Protein AF-A0A918PA83-F1 (afdb_monomer_lite)

pLDDT: mean 73.0, std 21.67, range [33.09, 96.75]

Organism: NCBI:txid68255

Foldseek 3Di:
DVVVVVVVVVVVVVVVVVVVVVVVVVVVVVPPDDCDPVNLLVLLLVLLLLLLLLLLLLVQLLVLLVVLLVCVVVVVLPDNDALVRSLVLSCVRNDDDPSCVVLCVLCVQLVVLSVVLSVLSSVLRVLSVCLSPDDDDPPVVNVVSSVVSVVSSVVSVVSSVSSVVSSVRSSVVSVVVPDDDDPVVVVVSVVSSNVSSNVSSVVNNDPRRPDPPPPPDDDDDPDDDDDDDDDDPPDDDPPPPPPDDDPPPVPDDDDPDPPVVVVVPPD

Radius of gyration: 28.84 Å; chains: 1; bounding box: 84×68×64 Å

Sequence (267 aa):
MQSEAVLTLLTALITAVIGAVGLVRAARVTGGGEASQDDWADLLLSLSSYCGGVRGVAEAAVKDCEQALLSLREGAGGGVRTAEGRQKLFADHTQRDDELAQLSTELRQHGYALDHFQRVLGRTGRKIDDFVQSPPEDEKARDRDLASLETSVRALADPLNSLDGSFTYGRDIYLERHAPMSARVRRRLLTRSREYYEAAARNAAPNVFEPPQNESAESSAEAEPAGSRRPAAGEAPPCGYCIWRCPHAPGGLGTAGEREAAEAASG

Structure (mmCIF, N/CA/C/O backbone):
data_AF-A0A918PA83-F1
#
_entry.id   AF-A0A918PA83-F1
#
loop_
_atom_site.group_PDB
_atom_site.id
_atom_site.type_symbol
_atom_site.label_atom_id
_atom_site.label_alt_id
_atom_site.label_comp_id
_atom_site.label_asym_id
_atom_site.label_entity_id
_atom_site.label_seq_id
_atom_site.pdbx_PDB_ins_code
_atom_site.Cartn_x
_atom_site.Cartn_y
_atom_site.Cartn_z
_atom_site.occupancy
_atom_site.B_iso_or_equiv
_atom_site.auth_seq_id
_atom_site.auth_comp_id
_atom_site.auth_asym_id
_atom_site.auth_atom_id
_atom_site.pdbx_PDB_model_num
ATOM 1 N N . MET A 1 1 ? -32.110 -5.506 -11.661 1.00 47.03 1 MET A N 1
ATOM 2 C CA . MET A 1 1 ? -31.609 -6.685 -12.414 1.00 47.03 1 MET A CA 1
ATOM 3 C C . MET A 1 1 ? -30.896 -6.354 -13.731 1.00 47.03 1 MET A C 1
ATOM 5 O O . MET A 1 1 ? -30.040 -7.134 -14.115 1.00 47.03 1 MET A O 1
ATOM 9 N N . GLN A 1 2 ? -31.189 -5.249 -14.438 1.00 44.28 2 GLN A N 1
ATOM 10 C CA . GLN A 1 2 ? -30.439 -4.900 -15.664 1.00 44.28 2 GLN A CA 1
ATOM 11 C C . GLN A 1 2 ? -29.107 -4.155 -15.410 1.00 44.28 2 GLN A C 1
ATOM 13 O O . GLN A 1 2 ? -28.244 -4.181 -16.278 1.00 44.28 2 GLN A O 1
ATOM 18 N N . SER A 1 3 ? -28.900 -3.540 -14.237 1.00 48.69 3 SER A N 1
ATOM 19 C CA . SER A 1 3 ? -27.685 -2.771 -13.903 1.00 48.69 3 SER A CA 1
ATOM 20 C C . SER A 1 3 ? -26.462 -3.645 -13.589 1.00 48.69 3 SER A C 1
ATOM 22 O O . SER A 1 3 ? -25.377 -3.387 -14.105 1.00 48.69 3 SER A O 1
ATOM 24 N N . GLU A 1 4 ? -26.630 -4.723 -12.819 1.00 48.66 4 GLU A N 1
ATOM 25 C CA . GLU A 1 4 ? -25.525 -5.622 -12.439 1.00 48.66 4 GLU A CA 1
ATOM 26 C C . GLU A 1 4 ? -24.927 -6.364 -13.637 1.00 48.66 4 GLU A C 1
ATOM 28 O O . GLU A 1 4 ? -23.707 -6.504 -13.733 1.00 48.66 4 GLU A O 1
ATOM 33 N N . ALA A 1 5 ? -25.776 -6.776 -14.585 1.00 56.47 5 ALA A N 1
ATOM 34 C CA . ALA A 1 5 ? -25.351 -7.442 -15.813 1.00 56.47 5 ALA A CA 1
ATOM 35 C C . ALA A 1 5 ? -24.515 -6.518 -16.712 1.00 56.47 5 ALA A C 1
ATOM 37 O O . ALA A 1 5 ? -23.597 -6.978 -17.384 1.00 56.47 5 ALA A O 1
ATOM 38 N N . VAL A 1 6 ? -24.800 -5.210 -16.706 1.00 57.47 6 VAL A N 1
ATOM 39 C CA . VAL A 1 6 ? -24.051 -4.212 -17.484 1.00 57.47 6 VAL A CA 1
ATOM 40 C C . VAL A 1 6 ? -22.704 -3.912 -16.830 1.00 57.47 6 VAL A C 1
ATOM 42 O O . VAL A 1 6 ? -21.702 -3.804 -17.537 1.00 57.47 6 VAL A O 1
ATOM 45 N N . LEU A 1 7 ? -22.648 -3.845 -15.495 1.00 53.78 7 LEU A N 1
ATOM 46 C CA . LEU A 1 7 ? -21.402 -3.607 -14.768 1.00 53.78 7 LEU A CA 1
ATOM 47 C C . LEU A 1 7 ? -20.427 -4.783 -14.917 1.00 53.78 7 LEU A C 1
ATOM 49 O O . LEU A 1 7 ? -19.254 -4.550 -15.202 1.00 53.78 7 LEU A O 1
ATOM 53 N N . THR A 1 8 ? -20.916 -6.028 -14.818 1.00 62.47 8 THR A N 1
ATOM 54 C CA . THR A 1 8 ? -20.102 -7.237 -15.060 1.00 62.47 8 THR A CA 1
ATOM 55 C C . THR A 1 8 ? -19.657 -7.351 -16.513 1.00 62.47 8 THR A C 1
ATOM 57 O O . THR A 1 8 ? -18.513 -7.727 -16.760 1.00 62.47 8 THR A O 1
ATOM 60 N N . LEU A 1 9 ? -20.504 -6.978 -17.483 1.00 53.47 9 LEU A N 1
ATOM 61 C CA . LEU A 1 9 ? -20.088 -6.938 -18.888 1.00 53.47 9 LEU A CA 1
ATOM 62 C C . LEU A 1 9 ? -18.995 -5.894 -19.127 1.00 53.47 9 LEU A C 1
ATOM 64 O O . LEU A 1 9 ? -18.068 -6.168 -19.881 1.00 53.47 9 LEU A O 1
ATOM 68 N N . LEU A 1 10 ? -19.082 -4.724 -18.487 1.00 50.50 10 LEU A N 1
ATOM 69 C CA . LEU A 1 10 ? -18.079 -3.661 -18.589 1.00 50.50 10 LEU A CA 1
ATOM 70 C C . LEU A 1 10 ? -16.756 -4.048 -17.926 1.00 50.50 10 LEU A C 1
ATOM 72 O O . LEU A 1 10 ? -15.708 -3.821 -18.524 1.00 50.50 10 LEU A O 1
ATOM 76 N N . THR A 1 11 ? -16.785 -4.676 -16.744 1.00 52.66 11 THR A N 1
ATOM 77 C CA . THR A 1 11 ? -15.554 -5.188 -16.113 1.00 52.66 11 THR A CA 1
ATOM 78 C C . THR A 1 11 ? -14.937 -6.281 -16.974 1.00 52.66 11 THR A C 1
ATOM 80 O O . THR A 1 11 ? -13.758 -6.194 -17.293 1.00 52.66 11 THR A O 1
ATOM 83 N N . ALA A 1 12 ? -15.736 -7.239 -17.456 1.00 52.91 12 ALA A N 1
ATOM 84 C CA . ALA A 1 12 ? -15.258 -8.299 -18.339 1.00 52.91 12 ALA A CA 1
ATOM 85 C C . ALA A 1 12 ? -14.706 -7.760 -19.671 1.00 52.91 12 ALA A C 1
ATOM 87 O O . ALA A 1 12 ? -13.700 -8.270 -20.157 1.00 52.91 12 ALA A O 1
ATOM 88 N N . LEU A 1 13 ? -15.306 -6.711 -20.247 1.00 44.03 13 LEU A N 1
ATOM 89 C CA . LEU A 1 13 ? -14.800 -6.044 -21.452 1.00 44.03 13 LEU A CA 1
ATOM 90 C C . LEU A 1 13 ? -13.486 -5.308 -21.192 1.00 44.03 13 LEU A C 1
ATOM 92 O O . LEU A 1 13 ? -12.582 -5.400 -22.015 1.00 44.03 13 LEU A O 1
ATOM 96 N N . ILE A 1 14 ? -13.348 -4.617 -20.060 1.00 51.75 14 ILE A N 1
ATOM 97 C CA . ILE A 1 14 ? -12.097 -3.943 -19.689 1.00 51.75 14 ILE A CA 1
ATOM 98 C C . ILE A 1 14 ? -10.991 -4.984 -19.466 1.00 51.75 14 ILE A C 1
ATOM 100 O O . ILE A 1 14 ? -9.913 -4.848 -20.042 1.00 51.75 14 ILE A O 1
ATOM 104 N N . THR A 1 15 ? -11.267 -6.069 -18.738 1.00 50.72 15 THR A N 1
ATOM 105 C CA . THR A 1 15 ? -10.311 -7.170 -18.528 1.00 50.72 15 THR A CA 1
ATOM 106 C C . THR A 1 15 ? -9.962 -7.881 -19.840 1.00 50.72 15 THR A C 1
ATOM 108 O O . THR A 1 15 ? -8.798 -8.195 -20.074 1.00 50.72 15 THR A O 1
ATOM 111 N N . ALA A 1 16 ? -10.928 -8.082 -20.743 1.00 42.84 16 ALA A N 1
ATOM 112 C CA . ALA A 1 16 ? -10.695 -8.706 -22.046 1.00 42.84 16 ALA A CA 1
ATOM 113 C C . ALA A 1 16 ? -9.912 -7.801 -23.010 1.00 42.84 16 ALA A C 1
ATOM 115 O O . ALA A 1 16 ? -9.088 -8.301 -23.772 1.00 42.84 16 ALA A O 1
ATOM 116 N N . VAL A 1 17 ? -10.123 -6.481 -22.977 1.00 46.06 17 VAL A N 1
ATOM 117 C CA . VAL A 1 17 ? -9.351 -5.523 -23.785 1.00 46.06 17 VAL A CA 1
ATOM 118 C C . VAL A 1 17 ? -7.918 -5.409 -23.263 1.00 46.06 17 VAL A C 1
ATOM 120 O O . VAL A 1 17 ? -6.989 -5.424 -24.068 1.00 46.06 17 VAL A O 1
ATOM 123 N N . ILE A 1 18 ? -7.718 -5.385 -21.941 1.00 50.69 18 ILE A N 1
ATOM 124 C CA . ILE A 1 18 ? -6.381 -5.449 -21.327 1.00 50.69 18 ILE A CA 1
ATOM 125 C C . ILE A 1 18 ? -5.691 -6.769 -21.712 1.00 50.69 18 ILE A C 1
ATOM 127 O O . ILE A 1 18 ? -4.573 -6.746 -22.224 1.00 50.69 18 ILE A O 1
ATOM 131 N N . GLY A 1 19 ? -6.390 -7.903 -21.593 1.00 37.16 19 GLY A N 1
ATOM 132 C CA . GLY A 1 19 ? -5.867 -9.222 -21.960 1.00 37.16 19 GLY A CA 1
ATOM 133 C C . GLY A 1 19 ? -5.562 -9.387 -23.455 1.00 37.16 19 GLY A C 1
ATOM 134 O O . GLY A 1 19 ? -4.561 -10.002 -23.813 1.00 37.16 19 GLY A O 1
ATOM 135 N N . ALA A 1 20 ? -6.368 -8.808 -24.352 1.00 37.69 20 ALA A N 1
ATOM 136 C CA . ALA A 1 20 ? -6.134 -8.862 -25.798 1.00 37.69 20 ALA A CA 1
ATOM 137 C C . ALA A 1 20 ? -4.944 -7.990 -26.232 1.00 37.69 20 ALA A C 1
ATOM 139 O O . ALA A 1 20 ? -4.174 -8.389 -27.109 1.00 37.69 20 ALA A O 1
ATOM 140 N N . VAL A 1 21 ? -4.752 -6.828 -25.596 1.00 46.66 21 VAL A N 1
ATOM 141 C CA . VAL A 1 21 ? -3.548 -6.003 -25.785 1.00 46.66 21 VAL A CA 1
ATOM 142 C C . VAL A 1 21 ? -2.308 -6.731 -25.245 1.00 46.66 21 VAL A C 1
ATOM 144 O O . VAL A 1 21 ? -1.264 -6.700 -25.899 1.00 46.66 21 VAL A O 1
ATOM 147 N N . GLY A 1 22 ? -2.439 -7.452 -24.127 1.00 38.97 22 GLY A N 1
ATOM 148 C CA . GLY A 1 22 ? -1.402 -8.317 -23.554 1.00 38.97 22 GLY A CA 1
ATOM 149 C C . GLY A 1 22 ? -0.983 -9.478 -24.465 1.00 38.97 22 GLY A C 1
ATOM 150 O O . GLY A 1 22 ? 0.202 -9.671 -24.746 1.00 38.97 22 GLY A O 1
ATOM 151 N N . LEU A 1 23 ? -1.952 -10.194 -25.047 1.00 42.28 23 LEU A N 1
ATOM 152 C CA . LEU A 1 23 ? -1.722 -11.346 -25.936 1.00 42.28 23 LEU A CA 1
ATOM 153 C C . LEU A 1 23 ? -0.998 -10.979 -27.240 1.00 42.28 23 LEU A C 1
ATOM 155 O O . LEU A 1 23 ? -0.109 -11.707 -27.688 1.00 42.28 23 LEU A O 1
ATOM 159 N N . VAL A 1 24 ? -1.320 -9.824 -27.833 1.00 47.22 24 VAL A N 1
ATOM 160 C CA . VAL A 1 24 ? -0.613 -9.313 -29.025 1.00 47.22 24 VAL A CA 1
ATOM 161 C C . VAL A 1 24 ? 0.837 -8.920 -28.691 1.00 47.22 24 VAL A C 1
ATOM 163 O O . VAL A 1 24 ? 1.712 -8.983 -29.557 1.00 47.22 24 VAL A O 1
ATOM 166 N N . ARG A 1 25 ? 1.121 -8.556 -27.434 1.00 47.47 25 ARG A N 1
ATOM 167 C CA . ARG A 1 25 ? 2.449 -8.136 -26.962 1.00 47.47 25 ARG A CA 1
ATOM 168 C C . ARG A 1 25 ? 3.331 -9.325 -26.579 1.00 47.47 25 ARG A C 1
ATOM 170 O O . ARG A 1 25 ? 4.493 -9.366 -26.980 1.00 47.47 25 ARG A O 1
ATOM 177 N N . ALA A 1 26 ? 2.762 -10.336 -25.918 1.00 44.41 26 ALA A N 1
ATOM 178 C CA . ALA A 1 26 ? 3.444 -11.590 -25.592 1.00 44.41 26 ALA A CA 1
ATOM 179 C C . ALA A 1 26 ? 3.957 -12.316 -26.851 1.00 44.41 26 ALA A C 1
ATOM 181 O O . ALA A 1 26 ? 5.076 -12.827 -26.858 1.00 44.41 26 ALA A O 1
ATOM 182 N N . ALA A 1 27 ? 3.193 -12.268 -27.949 1.00 46.72 27 ALA A N 1
ATOM 183 C CA . ALA A 1 27 ? 3.589 -12.852 -29.230 1.00 46.72 27 ALA A CA 1
ATOM 184 C C . ALA A 1 27 ? 4.808 -12.170 -29.891 1.00 46.72 27 ALA A C 1
ATOM 186 O O . ALA A 1 27 ? 5.490 -12.802 -30.697 1.00 46.72 27 ALA A O 1
ATOM 187 N N . ARG A 1 28 ? 5.115 -10.903 -29.564 1.00 48.31 28 ARG A N 1
ATOM 188 C CA . ARG A 1 28 ? 6.311 -10.208 -30.083 1.00 48.31 28 ARG A CA 1
ATOM 189 C C . ARG A 1 28 ? 7.579 -10.525 -29.293 1.00 48.31 28 ARG A C 1
ATOM 191 O O . ARG A 1 28 ? 8.647 -10.606 -29.890 1.00 48.31 28 ARG A O 1
ATOM 198 N N . VAL A 1 29 ? 7.466 -10.739 -27.984 1.00 46.28 29 VAL A N 1
ATOM 199 C CA . VAL A 1 29 ? 8.624 -10.915 -27.087 1.00 46.28 29 VAL A CA 1
ATOM 200 C C . VAL A 1 29 ? 9.205 -12.333 -27.154 1.00 46.28 29 VAL A C 1
ATOM 202 O O . VAL A 1 29 ? 10.411 -12.514 -27.012 1.00 46.28 29 VAL A O 1
ATOM 205 N N . THR A 1 30 ? 8.398 -13.357 -27.451 1.00 49.62 30 THR A N 1
ATOM 206 C CA . THR A 1 30 ? 8.892 -14.744 -27.596 1.00 49.62 30 THR A CA 1
ATOM 207 C C . THR A 1 30 ? 9.660 -14.999 -28.900 1.00 49.62 30 THR A C 1
ATOM 209 O O . THR A 1 30 ? 10.230 -16.072 -29.084 1.00 49.62 30 THR A O 1
ATOM 212 N N . GLY A 1 31 ? 9.688 -14.029 -29.815 1.00 39.53 31 GLY A N 1
ATOM 213 C CA . GLY A 1 31 ? 10.304 -14.136 -31.134 1.00 39.53 31 GLY A CA 1
ATOM 214 C C . GLY A 1 31 ? 11.773 -13.720 -31.193 1.00 39.53 31 GLY A C 1
ATOM 215 O O . GLY A 1 31 ? 12.100 -12.934 -32.065 1.00 39.53 31 GLY A O 1
ATOM 216 N N . GLY A 1 32 ? 12.637 -14.208 -30.291 1.00 40.88 32 GLY A N 1
ATOM 217 C CA . GLY A 1 32 ? 14.101 -14.349 -30.469 1.00 40.88 32 GLY A CA 1
ATOM 218 C C . GLY A 1 32 ? 14.941 -13.191 -31.048 1.00 40.88 32 GLY A C 1
ATOM 219 O O . GLY A 1 32 ? 16.072 -13.440 -31.463 1.00 40.88 32 GLY A O 1
ATOM 220 N N . GLY A 1 33 ? 14.428 -11.965 -31.117 1.00 41.31 33 GLY A N 1
ATOM 221 C CA . GLY A 1 33 ? 15.148 -10.770 -31.549 1.00 41.31 33 GLY A CA 1
ATOM 222 C C . GLY A 1 33 ? 15.681 -10.007 -30.343 1.00 41.31 33 GLY A C 1
ATOM 223 O O . GLY A 1 33 ? 15.095 -10.085 -29.265 1.00 41.31 33 GLY A O 1
ATOM 224 N N . GLU A 1 34 ? 16.792 -9.284 -30.510 1.00 47.16 34 GLU A N 1
ATOM 225 C CA . GLU A 1 34 ? 17.279 -8.316 -29.521 1.00 47.16 34 GLU A CA 1
ATOM 226 C C . GLU A 1 34 ? 16.103 -7.469 -29.031 1.00 47.16 34 GLU A C 1
ATOM 228 O O . GLU A 1 34 ? 15.547 -6.680 -29.795 1.00 47.16 34 GLU A O 1
ATOM 233 N N . ALA A 1 35 ? 15.690 -7.676 -27.778 1.00 55.25 35 ALA A N 1
ATOM 234 C CA . ALA A 1 35 ? 14.630 -6.888 -27.175 1.00 55.25 35 ALA A CA 1
ATOM 235 C C . ALA A 1 35 ? 15.015 -5.417 -27.309 1.00 55.25 35 ALA A C 1
ATOM 237 O O . ALA A 1 35 ? 16.092 -4.986 -26.869 1.00 55.25 35 ALA A O 1
ATOM 238 N N . SER A 1 36 ? 14.161 -4.681 -28.009 1.00 64.19 36 SER A N 1
ATOM 239 C CA . SER A 1 36 ? 14.423 -3.301 -28.355 1.00 64.19 36 SER A CA 1
ATOM 240 C C . SER A 1 36 ? 14.467 -2.470 -27.074 1.00 64.19 36 SER A C 1
ATOM 242 O O . SER A 1 36 ? 13.908 -2.837 -26.039 1.00 64.19 36 SER A O 1
ATOM 244 N N . GLN A 1 37 ? 15.133 -1.318 -27.117 1.00 65.44 37 GLN A N 1
ATOM 245 C CA . GLN A 1 37 ? 15.151 -0.386 -25.986 1.00 65.44 37 GLN A CA 1
ATOM 246 C C . GLN A 1 37 ? 13.726 -0.008 -25.517 1.00 65.44 37 GLN A C 1
ATOM 248 O O . GLN A 1 37 ? 13.536 0.319 -24.343 1.00 65.44 37 GLN A O 1
ATOM 253 N N . ASP A 1 38 ? 12.745 -0.089 -26.418 1.00 71.94 38 ASP A N 1
ATOM 254 C CA . ASP A 1 38 ? 11.334 0.159 -26.139 1.00 71.94 38 ASP A CA 1
ATOM 255 C C . ASP A 1 38 ? 10.708 -0.973 -25.305 1.00 71.94 38 ASP A C 1
ATOM 257 O O . ASP A 1 38 ? 10.027 -0.684 -24.323 1.00 71.94 38 ASP A O 1
ATOM 261 N N . ASP A 1 39 ? 11.039 -2.239 -25.581 1.00 74.44 39 ASP A N 1
ATOM 262 C CA . ASP A 1 39 ? 10.519 -3.394 -24.830 1.00 74.44 39 ASP A CA 1
ATOM 263 C C . ASP A 1 39 ? 10.964 -3.367 -23.355 1.00 74.44 39 ASP A C 1
ATOM 265 O O . ASP A 1 39 ? 10.175 -3.618 -22.439 1.00 74.44 39 ASP A O 1
ATOM 269 N N . TRP A 1 40 ? 12.219 -2.984 -23.094 1.00 78.12 40 TRP A N 1
ATOM 270 C CA . TRP A 1 40 ? 12.730 -2.853 -21.724 1.00 78.12 40 TRP A CA 1
ATOM 271 C C . TRP A 1 40 ? 12.127 -1.668 -20.977 1.00 78.12 40 TRP A C 1
ATOM 273 O O . TRP A 1 40 ? 11.894 -1.750 -19.766 1.00 78.12 40 TRP A O 1
ATOM 283 N N . ALA A 1 41 ? 11.911 -0.554 -21.679 1.00 82.31 41 ALA A N 1
ATOM 284 C CA . ALA A 1 41 ? 11.266 0.615 -21.106 1.00 82.31 41 ALA A CA 1
ATOM 285 C C . ALA A 1 41 ? 9.818 0.290 -20.731 1.00 82.31 41 ALA A C 1
ATOM 287 O O . ALA A 1 41 ? 9.397 0.620 -19.627 1.00 82.31 41 ALA A O 1
ATOM 288 N N . ASP A 1 42 ? 9.091 -0.409 -21.599 1.00 86.06 42 ASP A N 1
ATOM 289 C CA . ASP A 1 42 ? 7.711 -0.813 -21.355 1.00 86.06 42 ASP A CA 1
ATOM 290 C C . ASP A 1 42 ? 7.585 -1.719 -20.129 1.00 86.06 42 ASP A C 1
ATOM 292 O O . ASP A 1 42 ? 6.764 -1.451 -19.252 1.00 86.06 42 ASP A O 1
ATOM 296 N N . LEU A 1 43 ? 8.449 -2.728 -20.000 1.00 86.44 43 LEU A N 1
ATOM 297 C CA . LEU A 1 43 ? 8.424 -3.631 -18.851 1.00 86.44 43 LEU A CA 1
ATOM 298 C C . LEU A 1 43 ? 8.749 -2.905 -17.529 1.00 86.44 43 LEU A C 1
ATOM 300 O O . LEU A 1 43 ? 8.134 -3.182 -16.496 1.00 86.44 43 LEU A O 1
ATOM 304 N N . LEU A 1 44 ? 9.640 -1.906 -17.553 1.00 89.00 44 LEU A N 1
ATOM 305 C CA . LEU A 1 44 ? 9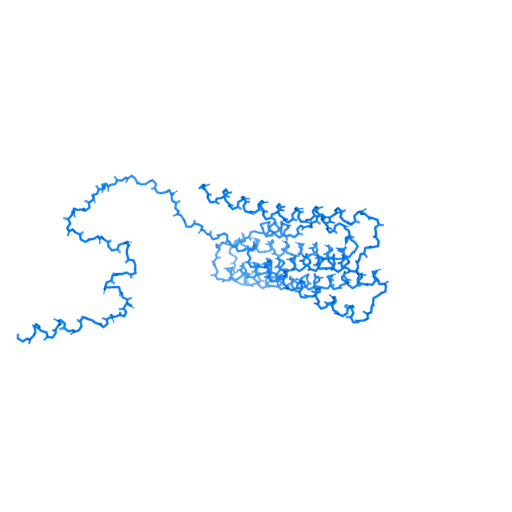.882 -1.046 -16.391 1.00 89.00 44 LEU A CA 1
ATOM 306 C C . LEU A 1 44 ? 8.657 -0.193 -16.026 1.00 89.00 44 LEU A C 1
ATOM 308 O O . LEU A 1 44 ? 8.389 0.048 -14.844 1.00 89.00 44 LEU A O 1
ATOM 312 N N . LEU A 1 45 ? 7.917 0.300 -17.018 1.00 91.00 45 LEU A N 1
ATOM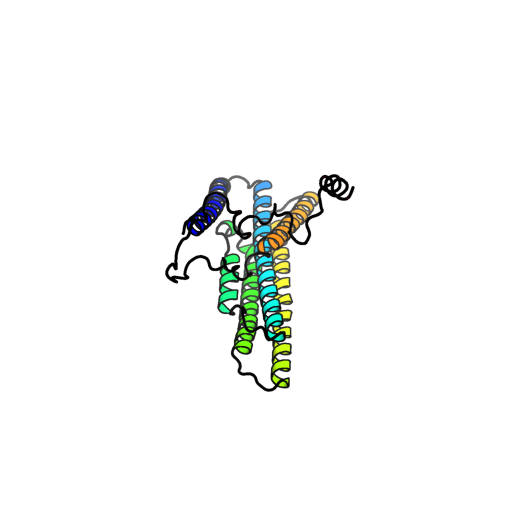 313 C CA . LEU A 1 45 ? 6.690 1.053 -16.771 1.00 91.00 45 LEU A CA 1
ATOM 314 C C . LEU A 1 45 ? 5.588 0.146 -16.213 1.00 91.00 45 LEU A C 1
ATOM 316 O O . LEU A 1 45 ? 4.896 0.572 -15.290 1.00 91.00 45 LEU A O 1
ATOM 320 N N . SER A 1 46 ? 5.490 -1.106 -16.669 1.00 89.75 46 SER A N 1
ATOM 321 C CA . SER A 1 46 ? 4.598 -2.114 -16.082 1.00 89.75 46 SER A CA 1
ATOM 322 C C . SER A 1 46 ? 4.953 -2.408 -14.622 1.00 89.75 46 SER A C 1
ATOM 324 O O . SER A 1 46 ? 4.073 -2.357 -13.763 1.00 89.75 46 SER A O 1
ATOM 326 N N . LEU A 1 47 ? 6.243 -2.602 -14.307 1.00 90.69 47 LEU A N 1
ATOM 327 C CA . LEU A 1 47 ? 6.728 -2.728 -12.924 1.00 90.69 47 LEU A CA 1
ATOM 328 C C . LEU A 1 47 ? 6.301 -1.526 -12.072 1.00 90.69 47 LEU A C 1
ATOM 330 O O . LEU A 1 47 ? 5.806 -1.682 -10.958 1.00 90.69 47 LEU A O 1
ATOM 334 N N . SER A 1 48 ? 6.495 -0.320 -12.609 1.00 93.62 48 SER A N 1
ATOM 335 C CA . SER A 1 48 ? 6.172 0.929 -11.917 1.00 93.62 48 SER A CA 1
ATOM 336 C C . SER A 1 48 ? 4.674 1.054 -11.656 1.00 93.62 48 SER A C 1
ATOM 338 O O . SER A 1 48 ? 4.275 1.392 -10.545 1.00 93.62 48 SER A O 1
ATOM 340 N N . SER A 1 49 ? 3.851 0.739 -12.657 1.00 92.94 49 SER A N 1
ATOM 341 C CA . SER A 1 49 ? 2.395 0.782 -12.560 1.00 92.94 49 SER A CA 1
ATOM 342 C C . SER A 1 49 ? 1.869 -0.220 -11.534 1.00 92.94 49 SER A C 1
ATOM 344 O O . SER A 1 49 ? 1.063 0.150 -10.687 1.00 92.94 49 SER A O 1
ATOM 346 N N . TYR A 1 50 ? 2.352 -1.464 -11.560 1.00 91.88 50 TYR A N 1
ATOM 347 C CA . TYR A 1 50 ? 1.944 -2.489 -10.599 1.00 91.88 50 TYR A CA 1
ATOM 348 C C . TYR A 1 50 ? 2.313 -2.104 -9.160 1.00 91.88 50 TYR A C 1
ATOM 350 O O . TYR A 1 50 ? 1.440 -2.034 -8.295 1.00 91.88 50 TYR A O 1
ATOM 358 N N . CYS A 1 51 ? 3.589 -1.789 -8.904 1.00 93.81 51 CYS A N 1
ATOM 359 C CA . CYS A 1 51 ? 4.036 -1.427 -7.557 1.00 93.81 51 CYS A CA 1
ATOM 360 C C . CYS A 1 51 ? 3.325 -0.161 -7.052 1.00 93.81 51 CYS A C 1
ATOM 362 O O . CYS A 1 51 ? 2.991 -0.070 -5.871 1.00 93.81 51 CYS A O 1
ATOM 364 N N . GLY A 1 52 ? 3.069 0.801 -7.945 1.00 93.88 52 GLY A N 1
ATOM 365 C CA . GLY A 1 52 ? 2.311 2.009 -7.634 1.00 93.88 52 GLY A CA 1
ATOM 366 C C . GLY A 1 52 ? 0.862 1.694 -7.275 1.00 93.88 52 GLY A C 1
ATOM 367 O O . GLY A 1 52 ? 0.377 2.153 -6.246 1.00 93.88 52 GLY A O 1
ATOM 368 N N . GLY A 1 53 ? 0.185 0.849 -8.055 1.00 92.94 53 GLY A N 1
ATOM 369 C CA . GLY A 1 53 ? -1.177 0.402 -7.760 1.00 92.94 53 GLY A CA 1
ATOM 370 C C . GLY A 1 53 ? -1.278 -0.264 -6.387 1.00 92.94 53 GLY A C 1
ATOM 371 O O . GLY A 1 53 ? -2.076 0.164 -5.555 1.00 92.94 53 GLY A O 1
ATOM 372 N N . VAL A 1 54 ? -0.389 -1.220 -6.096 1.00 94.31 54 VAL A N 1
ATOM 373 C CA . VAL A 1 54 ? -0.290 -1.874 -4.778 1.00 94.31 54 VAL A CA 1
ATOM 374 C C . VAL A 1 54 ? -0.112 -0.850 -3.657 1.00 94.31 54 VAL A C 1
ATOM 376 O O . VAL A 1 54 ? -0.785 -0.922 -2.627 1.00 94.31 54 VAL A O 1
ATOM 379 N N . ARG A 1 55 ? 0.766 0.137 -3.861 1.00 94.88 55 ARG A N 1
ATOM 380 C CA . ARG A 1 55 ? 1.003 1.214 -2.898 1.00 94.88 55 ARG A CA 1
ATOM 381 C C . ARG A 1 55 ? -0.252 2.050 -2.643 1.00 94.88 55 ARG A C 1
ATOM 383 O O . ARG A 1 55 ? -0.491 2.397 -1.487 1.00 94.88 55 ARG A O 1
ATOM 390 N N . GLY A 1 56 ? -1.037 2.351 -3.677 1.00 94.12 56 GLY A N 1
ATOM 391 C CA . GLY A 1 56 ? -2.307 3.076 -3.567 1.00 94.12 56 GLY A CA 1
ATOM 392 C C . GLY A 1 56 ? -3.377 2.296 -2.800 1.00 94.12 56 GLY A C 1
ATOM 393 O O . GLY A 1 56 ? -4.020 2.844 -1.906 1.00 94.12 56 GLY A O 1
ATOM 394 N N . VAL A 1 57 ? -3.510 0.994 -3.073 1.00 94.31 57 VAL A N 1
ATOM 395 C CA . VAL A 1 57 ? -4.418 0.098 -2.331 1.00 94.31 57 VAL A CA 1
ATOM 396 C C . VAL A 1 57 ? -4.009 0.000 -0.857 1.00 94.31 57 VAL A C 1
ATOM 398 O O . VAL A 1 57 ? -4.860 0.036 0.030 1.00 94.31 57 VAL A O 1
ATOM 401 N N . ALA A 1 58 ? -2.705 -0.076 -0.571 1.00 95.06 58 ALA A N 1
ATOM 402 C CA . ALA A 1 58 ? -2.178 -0.080 0.795 1.00 95.06 58 ALA A CA 1
ATOM 403 C C . ALA A 1 58 ? -2.502 1.217 1.538 1.00 95.06 58 ALA A C 1
ATOM 405 O O . ALA A 1 58 ? -2.932 1.183 2.688 1.00 95.06 58 ALA A O 1
ATOM 406 N N . GLU A 1 59 ? -2.368 2.353 0.860 1.00 95.12 59 GLU A N 1
ATOM 407 C CA . GLU A 1 59 ? -2.753 3.666 1.373 1.00 95.12 59 GLU A CA 1
ATOM 408 C C . GLU A 1 59 ? -4.242 3.727 1.735 1.00 95.12 59 GLU A C 1
ATOM 410 O O . GLU A 1 59 ? -4.607 4.214 2.805 1.00 95.12 59 GLU A O 1
ATOM 415 N N . ALA A 1 60 ? -5.102 3.188 0.869 1.00 93.25 60 ALA A N 1
ATOM 416 C CA . ALA A 1 60 ? -6.537 3.110 1.113 1.00 93.25 60 ALA A CA 1
ATOM 417 C C . ALA A 1 60 ? -6.874 2.196 2.305 1.00 93.25 60 ALA A C 1
ATOM 419 O O . ALA A 1 60 ? -7.719 2.547 3.125 1.00 93.25 60 ALA A O 1
ATOM 420 N N . ALA A 1 61 ? -6.164 1.075 2.464 1.00 93.94 61 ALA A N 1
ATOM 421 C CA . ALA A 1 61 ? -6.326 0.188 3.615 1.00 93.94 61 ALA A CA 1
ATOM 422 C C . ALA A 1 61 ? -5.912 0.854 4.942 1.00 93.94 61 ALA A C 1
ATOM 424 O O . ALA A 1 61 ? -6.550 0.630 5.970 1.00 93.94 61 ALA A O 1
ATOM 425 N N . VAL A 1 62 ? -4.860 1.685 4.937 1.00 94.75 62 VAL A N 1
ATOM 426 C CA . VAL A 1 62 ? -4.483 2.483 6.118 1.00 94.75 62 VAL A CA 1
ATOM 427 C C . VAL A 1 62 ? -5.579 3.494 6.453 1.00 94.75 62 VAL A C 1
ATOM 429 O O . VAL A 1 62 ? -5.997 3.557 7.607 1.00 94.75 62 VAL A O 1
ATOM 432 N N . LYS A 1 63 ? -6.097 4.218 5.454 1.00 92.81 63 LYS A N 1
ATOM 433 C CA . LYS A 1 63 ? -7.199 5.175 5.646 1.00 92.81 63 LYS A CA 1
ATOM 434 C C . LYS A 1 63 ? -8.464 4.514 6.195 1.00 92.81 63 LYS A C 1
ATOM 436 O O . LYS A 1 63 ? -9.119 5.095 7.050 1.00 92.81 63 LYS A O 1
ATOM 441 N N . ASP A 1 64 ? -8.790 3.297 5.762 1.00 92.19 64 ASP A N 1
ATOM 442 C CA . ASP A 1 64 ? -9.915 2.526 6.313 1.00 92.19 64 ASP A CA 1
ATOM 443 C C . ASP A 1 64 ? -9.719 2.211 7.810 1.00 92.19 64 ASP A C 1
ATOM 445 O O . ASP A 1 64 ? -10.639 2.381 8.612 1.00 92.19 64 ASP A O 1
ATOM 449 N N . CYS A 1 65 ? -8.503 1.836 8.225 1.00 93.06 65 CYS A N 1
ATOM 450 C CA . CYS A 1 65 ? -8.166 1.656 9.641 1.00 93.06 65 CYS A CA 1
ATOM 451 C C . CYS A 1 65 ? -8.252 2.969 10.441 1.00 93.06 65 CYS A C 1
ATOM 453 O O . CYS A 1 65 ? -8.738 2.968 11.574 1.00 93.06 65 CYS A O 1
ATOM 455 N N . GLU A 1 66 ? -7.784 4.083 9.874 1.00 93.44 66 GLU A N 1
ATOM 456 C CA . GLU A 1 66 ? -7.889 5.413 10.492 1.00 93.44 66 GLU A CA 1
ATOM 457 C C . GLU A 1 66 ? -9.351 5.841 10.652 1.00 93.44 66 GLU A C 1
ATOM 459 O O . GLU A 1 66 ? -9.745 6.307 11.721 1.00 93.44 66 GLU A O 1
ATOM 464 N N . GLN A 1 67 ? -10.176 5.613 9.629 1.00 91.56 67 GLN A N 1
ATOM 465 C CA . GLN A 1 67 ? -11.603 5.910 9.666 1.00 91.56 67 GLN A CA 1
ATOM 466 C C . GLN A 1 67 ? -12.326 5.058 10.713 1.00 91.56 67 GLN A C 1
ATOM 468 O O . GLN A 1 67 ? -13.122 5.586 11.486 1.00 91.56 67 GLN A O 1
ATOM 473 N N . ALA A 1 68 ? -12.011 3.763 10.798 1.00 90.56 68 ALA A N 1
ATOM 474 C CA . ALA A 1 68 ? -12.558 2.888 11.830 1.00 90.56 68 ALA A CA 1
ATOM 475 C C . ALA A 1 68 ? -12.232 3.398 13.241 1.00 90.56 68 ALA A C 1
ATOM 477 O O . ALA A 1 68 ? -13.105 3.442 14.105 1.00 90.56 68 ALA A O 1
ATOM 478 N N . LEU A 1 69 ? -10.992 3.835 13.470 1.00 91.12 69 LEU A N 1
ATOM 479 C CA . LEU A 1 69 ? -10.579 4.417 14.744 1.00 91.12 69 LEU A CA 1
ATOM 480 C C . LEU A 1 69 ? -11.352 5.708 15.074 1.00 91.12 69 LEU A C 1
ATOM 482 O O . LEU A 1 69 ? -11.731 5.911 16.229 1.00 91.12 69 LEU A O 1
ATOM 486 N N . LEU A 1 70 ? -11.597 6.574 14.085 1.00 90.88 70 LEU A N 1
ATOM 487 C CA . LEU A 1 70 ? -12.413 7.778 14.270 1.00 90.88 70 LEU A CA 1
ATOM 488 C C . LEU A 1 70 ? -13.849 7.421 14.669 1.00 90.88 70 LEU A C 1
ATOM 490 O O . LEU A 1 70 ? -14.340 7.930 15.674 1.00 90.88 70 LEU A O 1
ATOM 494 N N . SER A 1 71 ? -14.480 6.476 13.969 1.00 88.94 71 SER A N 1
ATOM 495 C CA . SER A 1 71 ? -15.834 6.015 14.302 1.00 88.94 71 SER A CA 1
ATOM 496 C C . SER A 1 71 ? -15.919 5.422 15.713 1.00 88.94 71 SER A C 1
ATOM 498 O O . SER A 1 71 ? -16.867 5.700 16.447 1.00 88.94 71 SER A O 1
ATOM 500 N N . LEU A 1 72 ? -14.895 4.675 16.143 1.00 88.56 72 LEU A N 1
ATOM 501 C CA . LEU A 1 72 ? -14.814 4.132 17.502 1.00 88.56 72 LEU A CA 1
ATOM 502 C C . LEU A 1 72 ? -14.722 5.215 18.583 1.00 88.56 72 LEU A C 1
ATOM 504 O O . LEU A 1 72 ? -15.340 5.070 19.641 1.00 88.56 72 LEU A O 1
ATOM 508 N N . ARG A 1 73 ? -13.977 6.297 18.322 1.00 87.50 73 ARG A N 1
ATOM 509 C CA . ARG A 1 73 ? -13.880 7.458 19.223 1.00 87.50 73 ARG A CA 1
ATOM 510 C C . ARG A 1 73 ? -15.196 8.221 19.319 1.00 87.50 73 ARG A C 1
ATOM 512 O O . ARG A 1 73 ? -15.576 8.646 20.402 1.00 87.50 73 ARG A O 1
ATOM 519 N N . GLU A 1 74 ? -15.891 8.372 18.199 1.00 87.88 74 GLU A N 1
ATOM 520 C CA . GLU A 1 74 ? -17.187 9.055 18.129 1.00 87.88 74 GLU A CA 1
ATOM 521 C C . GLU A 1 74 ? -18.339 8.203 18.687 1.00 87.88 74 GLU A C 1
ATOM 523 O O . GLU A 1 74 ? -19.462 8.683 18.823 1.00 87.88 74 GLU A O 1
ATOM 528 N N . GLY A 1 75 ? -18.082 6.931 19.016 1.00 80.31 75 GLY A N 1
ATOM 529 C CA . GLY A 1 75 ? -19.115 5.989 19.446 1.00 80.31 75 GLY A CA 1
ATOM 530 C C . GLY A 1 75 ? -20.056 5.559 18.316 1.00 80.31 75 GLY A C 1
ATOM 531 O O . GLY A 1 75 ? -21.082 4.931 18.577 1.00 80.31 75 GLY A O 1
ATOM 532 N N . ALA A 1 76 ? -19.710 5.856 17.062 1.00 74.94 76 ALA A N 1
ATOM 533 C CA . ALA A 1 76 ? -20.420 5.398 15.879 1.00 74.94 76 ALA A CA 1
ATOM 534 C C . ALA A 1 76 ? -20.059 3.924 15.619 1.00 74.94 76 ALA A C 1
ATOM 536 O O . ALA A 1 76 ? -19.142 3.604 14.871 1.00 74.94 76 ALA A O 1
ATOM 537 N N . GLY A 1 77 ? -20.768 3.000 16.272 1.00 57.91 77 GLY A N 1
ATOM 538 C CA . GLY A 1 77 ? -20.513 1.554 16.168 1.00 57.91 77 GLY A CA 1
ATOM 539 C C . GLY A 1 77 ? -20.914 0.903 14.834 1.00 57.91 77 GLY A C 1
ATOM 540 O O . GLY A 1 77 ? -20.812 -0.313 14.696 1.00 57.91 77 GLY A O 1
ATOM 541 N N . GLY A 1 78 ? -21.403 1.674 13.859 1.00 61.75 78 GLY A N 1
ATOM 542 C CA . GLY A 1 78 ? -21.849 1.171 12.559 1.00 61.75 78 GLY A CA 1
ATOM 543 C C . GLY A 1 78 ? -20.799 1.370 11.467 1.00 61.75 78 GLY A C 1
ATOM 544 O O . GLY A 1 78 ? -20.247 2.455 11.333 1.00 61.75 78 GLY A O 1
ATOM 545 N N . GLY A 1 79 ? -20.558 0.339 10.651 1.00 71.44 79 GLY A N 1
ATOM 546 C CA . GLY A 1 79 ? -19.786 0.468 9.406 1.00 71.44 79 GLY A CA 1
ATOM 547 C C . GLY A 1 79 ? -18.283 0.185 9.501 1.00 71.44 79 GLY A C 1
ATOM 548 O O . GLY A 1 79 ? -17.587 0.329 8.499 1.00 71.44 79 GLY A O 1
ATOM 549 N N . VAL A 1 80 ? -17.770 -0.265 10.651 1.00 81.56 80 VAL A N 1
ATOM 550 C CA . VAL A 1 80 ? -16.376 -0.723 10.758 1.00 81.56 80 VAL A CA 1
ATOM 551 C C . VAL A 1 80 ? -16.221 -2.065 10.040 1.00 81.56 80 VAL A C 1
ATOM 553 O O . VAL A 1 80 ? -16.849 -3.059 10.402 1.00 81.56 80 VAL A O 1
ATOM 556 N N . ARG A 1 81 ? -15.369 -2.103 9.012 1.00 88.69 81 ARG A N 1
ATOM 557 C CA . ARG A 1 81 ? -15.044 -3.338 8.290 1.00 88.69 81 ARG A CA 1
ATOM 558 C C . ARG A 1 81 ? -14.302 -4.317 9.203 1.00 88.69 81 ARG A C 1
ATOM 560 O O . ARG A 1 81 ? -13.482 -3.900 10.014 1.00 88.69 81 ARG A O 1
ATOM 567 N N . THR A 1 82 ? -14.535 -5.615 9.036 1.00 90.25 82 THR A N 1
ATOM 568 C CA . THR A 1 82 ? -13.763 -6.639 9.755 1.00 90.25 82 THR A CA 1
ATOM 569 C C . THR A 1 82 ? -12.329 -6.728 9.231 1.00 90.25 82 THR A C 1
ATOM 571 O O . THR A 1 82 ? -12.035 -6.364 8.085 1.00 90.25 82 THR A O 1
ATOM 574 N N . ALA A 1 83 ? -11.416 -7.255 10.043 1.00 91.06 83 ALA A N 1
ATOM 575 C CA . ALA A 1 83 ? -10.052 -7.578 9.642 1.00 91.06 83 ALA A CA 1
ATOM 576 C C . ALA A 1 83 ? -10.029 -8.481 8.403 1.00 91.06 83 ALA A C 1
ATOM 578 O O . ALA A 1 83 ? -9.312 -8.192 7.446 1.00 91.06 83 ALA A O 1
ATOM 579 N N . GLU A 1 84 ? -10.851 -9.531 8.398 1.00 90.81 84 GLU A N 1
ATOM 580 C CA . GLU A 1 84 ? -10.975 -10.460 7.272 1.00 90.81 84 GLU A CA 1
ATOM 581 C C . GLU A 1 84 ? -11.452 -9.742 6.004 1.00 90.81 84 GLU A C 1
ATOM 583 O O . GLU A 1 84 ? -10.852 -9.897 4.940 1.00 90.81 84 GLU A O 1
ATOM 588 N N . GLY A 1 85 ? -12.468 -8.879 6.121 1.00 90.00 85 GLY A N 1
ATOM 589 C CA . GLY A 1 85 ? -12.970 -8.086 5.002 1.00 90.00 85 GLY A CA 1
ATOM 590 C C . GLY A 1 85 ? -11.911 -7.148 4.419 1.00 90.00 85 GLY A C 1
ATOM 591 O O . GLY A 1 85 ? -11.783 -7.060 3.197 1.00 90.00 85 GLY A O 1
ATOM 592 N N . ARG A 1 86 ? -11.116 -6.480 5.270 1.00 92.00 86 ARG A N 1
ATOM 593 C CA . ARG A 1 86 ? -9.997 -5.633 4.816 1.00 92.00 86 ARG A CA 1
ATOM 594 C C . ARG A 1 86 ? -8.923 -6.446 4.107 1.00 92.00 86 ARG A C 1
ATOM 596 O O . ARG A 1 86 ? -8.443 -6.038 3.055 1.00 92.00 86 ARG A O 1
ATOM 603 N N . GLN A 1 87 ? -8.540 -7.584 4.685 1.00 91.06 87 GLN A N 1
ATOM 604 C CA . GLN A 1 87 ? -7.498 -8.440 4.123 1.00 91.06 87 GLN A CA 1
ATOM 605 C C . GLN A 1 87 ? -7.907 -9.017 2.774 1.00 91.06 87 GLN A C 1
ATOM 607 O O . GLN A 1 87 ? -7.090 -9.022 1.857 1.00 91.06 87 GLN A O 1
ATOM 612 N N . LYS A 1 88 ? -9.161 -9.456 2.640 1.00 90.75 88 LYS A N 1
ATOM 613 C CA . LYS A 1 88 ? -9.690 -9.970 1.379 1.00 90.75 88 LYS A CA 1
ATOM 614 C C . LYS A 1 88 ? -9.670 -8.900 0.289 1.00 90.75 88 LYS A C 1
ATOM 616 O O . LYS A 1 88 ? -9.063 -9.124 -0.749 1.00 90.75 88 LYS A O 1
ATOM 621 N N . LEU A 1 89 ? -10.231 -7.716 0.554 1.00 90.31 89 LEU A N 1
ATOM 622 C CA . LEU A 1 89 ? -10.215 -6.610 -0.413 1.00 90.31 89 LEU A CA 1
ATOM 623 C C . LEU A 1 89 ? -8.796 -6.216 -0.817 1.00 90.31 89 LEU A C 1
ATOM 625 O O . LEU A 1 89 ? -8.526 -6.009 -1.999 1.00 90.31 89 LEU A O 1
ATOM 629 N N . PHE A 1 90 ? -7.890 -6.145 0.159 1.00 92.06 90 PHE A N 1
ATOM 630 C CA . PHE A 1 90 ? -6.491 -5.856 -0.108 1.00 92.06 90 PHE A CA 1
ATOM 631 C C . PHE A 1 90 ? -5.861 -6.927 -1.007 1.00 92.06 90 PHE A C 1
ATOM 633 O O . PHE A 1 90 ? -5.203 -6.592 -1.989 1.00 92.06 90 PHE A O 1
ATOM 640 N N . ALA A 1 91 ? -6.066 -8.210 -0.698 1.00 89.88 91 ALA A N 1
ATOM 641 C CA . ALA A 1 91 ? -5.524 -9.318 -1.478 1.00 89.88 91 ALA A CA 1
ATOM 642 C C . ALA A 1 91 ? -6.075 -9.327 -2.909 1.00 89.88 91 ALA A C 1
ATOM 644 O O . ALA A 1 91 ? -5.292 -9.451 -3.844 1.00 89.88 91 ALA A O 1
ATOM 645 N N . ASP A 1 92 ? -7.382 -9.118 -3.083 1.00 89.25 92 ASP A N 1
ATOM 646 C CA . ASP A 1 92 ? -8.056 -9.108 -4.387 1.00 89.25 92 ASP A CA 1
ATOM 647 C C . ASP A 1 92 ? -7.506 -8.010 -5.316 1.00 89.25 92 ASP A C 1
ATOM 649 O O . ASP A 1 92 ? -7.374 -8.226 -6.517 1.00 89.25 92 ASP A O 1
ATOM 653 N N . HIS A 1 93 ? -7.105 -6.860 -4.762 1.00 88.56 93 HIS A N 1
ATOM 654 C CA . HIS A 1 93 ? -6.586 -5.717 -5.529 1.00 88.56 93 HIS A CA 1
ATOM 655 C C . HIS A 1 93 ? -5.054 -5.643 -5.596 1.00 88.56 93 HIS A C 1
ATOM 657 O O . HIS A 1 93 ? -4.507 -4.718 -6.195 1.00 88.56 93 HIS A O 1
ATOM 663 N N . THR A 1 94 ? -4.344 -6.587 -4.973 1.00 87.88 94 THR A N 1
ATOM 664 C CA . THR A 1 94 ? -2.869 -6.650 -5.003 1.00 87.88 94 THR A CA 1
ATOM 665 C C . THR A 1 94 ? -2.339 -7.939 -5.624 1.00 87.88 94 THR A C 1
ATOM 667 O O . THR A 1 94 ? -1.148 -8.236 -5.513 1.00 87.88 94 THR A O 1
ATOM 670 N N . GLN A 1 95 ? -3.205 -8.698 -6.304 1.00 81.88 95 GLN A N 1
ATOM 671 C CA . GLN A 1 95 ? -2.792 -9.875 -7.061 1.00 81.88 95 GLN A CA 1
ATOM 672 C C . GLN A 1 95 ? -1.834 -9.482 -8.187 1.00 81.88 95 GLN A C 1
ATOM 674 O O . GLN A 1 95 ? -1.956 -8.427 -8.811 1.00 81.88 95 GLN A O 1
ATOM 679 N N . ARG A 1 96 ? -0.843 -10.342 -8.421 1.00 71.50 96 ARG A N 1
ATOM 680 C CA . ARG A 1 96 ? 0.118 -10.171 -9.509 1.00 71.50 96 ARG A CA 1
ATOM 681 C C . ARG A 1 96 ? -0.517 -10.611 -10.816 1.00 71.50 96 ARG A C 1
ATOM 683 O O . ARG A 1 96 ? -1.036 -11.720 -10.879 1.00 71.50 96 ARG A O 1
ATOM 690 N N . ASP A 1 97 ? -0.369 -9.791 -11.849 1.00 69.19 97 ASP A N 1
ATOM 691 C CA . ASP A 1 97 ? -0.622 -10.225 -13.220 1.00 69.19 97 ASP A CA 1
ATOM 692 C C . ASP A 1 97 ? 0.438 -11.236 -13.673 1.00 69.19 97 ASP A C 1
ATOM 694 O O . ASP A 1 97 ? 1.634 -11.078 -13.395 1.00 69.19 97 ASP A O 1
ATOM 698 N N . ASP A 1 98 ? 0.007 -12.240 -14.438 1.00 67.62 98 ASP A N 1
ATOM 699 C CA . ASP A 1 98 ? 0.874 -13.274 -15.020 1.00 67.62 98 ASP A CA 1
ATOM 700 C C . ASP A 1 98 ? 1.975 -12.680 -15.921 1.00 67.62 98 ASP A C 1
ATOM 702 O O . ASP A 1 98 ? 3.071 -13.233 -16.037 1.00 67.62 98 ASP A O 1
ATOM 706 N N . GLU A 1 99 ? 1.735 -11.503 -16.508 1.00 62.88 99 GLU A N 1
ATOM 707 C CA . GLU A 1 99 ? 2.704 -10.776 -17.339 1.00 62.88 99 GLU A CA 1
ATOM 708 C C . GLU A 1 99 ? 3.960 -10.340 -16.560 1.00 62.88 99 GLU A C 1
ATOM 710 O O . GLU A 1 99 ? 5.046 -10.215 -17.131 1.00 62.88 99 GLU A O 1
ATOM 715 N N . LEU A 1 100 ? 3.856 -10.177 -15.237 1.00 71.31 100 LEU A N 1
ATOM 716 C CA . LEU A 1 100 ? 4.975 -9.804 -14.369 1.00 71.31 100 LEU A CA 1
ATOM 717 C C . LEU A 1 100 ? 5.851 -10.998 -13.964 1.00 71.31 100 LEU A C 1
ATOM 719 O O . LEU A 1 100 ? 6.854 -10.810 -13.268 1.00 71.31 100 LEU A O 1
ATOM 723 N N . ALA A 1 101 ? 5.536 -12.218 -14.414 1.00 71.81 101 ALA A N 1
ATOM 724 C CA . ALA A 1 101 ? 6.345 -13.409 -14.144 1.00 71.81 101 ALA A CA 1
ATOM 725 C C . ALA A 1 101 ? 7.812 -13.240 -14.591 1.00 71.81 101 ALA A C 1
ATOM 727 O O . ALA A 1 101 ? 8.732 -13.758 -13.948 1.00 71.81 101 ALA A O 1
ATOM 728 N N . GLN A 1 102 ? 8.045 -12.450 -15.646 1.00 71.94 102 GLN A N 1
ATOM 729 C CA . GLN A 1 102 ? 9.380 -12.143 -16.172 1.00 71.94 102 GLN A CA 1
ATOM 730 C C . GLN A 1 102 ? 10.216 -11.260 -15.226 1.00 71.94 102 GLN A C 1
ATOM 732 O O . GLN A 1 102 ? 11.441 -11.296 -15.281 1.00 71.94 102 GLN A O 1
ATOM 737 N N . LEU A 1 103 ? 9.569 -10.527 -14.314 1.00 78.06 103 LEU A N 1
ATOM 738 C CA . LEU A 1 103 ? 10.189 -9.620 -13.340 1.00 78.06 103 LEU A CA 1
ATOM 739 C C . LEU A 1 103 ? 10.326 -10.248 -11.946 1.00 78.06 103 LEU A C 1
ATOM 741 O O . LEU A 1 103 ? 10.418 -9.550 -10.935 1.00 78.06 103 LEU A O 1
ATOM 745 N N . SER A 1 104 ? 10.313 -11.580 -11.853 1.00 77.25 104 SER A N 1
ATOM 746 C CA . SER A 1 104 ? 10.294 -12.296 -10.571 1.00 77.25 104 SER A CA 1
ATOM 747 C C . SER A 1 104 ? 11.476 -11.962 -9.651 1.00 77.25 104 SER A C 1
ATOM 749 O O . SER A 1 104 ? 11.348 -12.049 -8.427 1.00 77.25 104 SER A O 1
ATOM 751 N N . THR A 1 105 ? 12.626 -11.554 -10.203 1.00 81.75 105 THR A N 1
ATOM 752 C CA . THR A 1 105 ? 13.791 -11.166 -9.396 1.00 81.75 105 THR A CA 1
ATOM 753 C C . THR A 1 105 ? 13.638 -9.756 -8.832 1.00 81.75 105 THR A C 1
ATOM 755 O O . THR A 1 105 ? 13.867 -9.546 -7.642 1.00 81.75 105 THR A O 1
ATOM 758 N N . GLU A 1 106 ? 13.201 -8.815 -9.661 1.00 86.25 106 GLU A N 1
ATOM 759 C CA . GLU A 1 106 ? 12.960 -7.409 -9.336 1.00 86.25 106 GLU A CA 1
ATOM 760 C C . GLU A 1 106 ? 11.812 -7.276 -8.327 1.00 86.25 106 GLU A C 1
ATOM 762 O O . GLU A 1 106 ? 11.894 -6.516 -7.363 1.00 86.25 106 GLU A O 1
ATOM 767 N N . LEU A 1 107 ? 10.767 -8.090 -8.495 1.00 87.12 107 LEU A N 1
ATOM 768 C CA . LEU A 1 107 ? 9.590 -8.128 -7.631 1.00 87.12 107 LEU A CA 1
ATOM 769 C C . LEU A 1 107 ? 9.773 -8.971 -6.369 1.00 87.12 107 LEU A C 1
ATOM 771 O O . LEU A 1 107 ? 8.863 -9.023 -5.538 1.00 87.12 107 LEU A O 1
ATOM 775 N N . ARG A 1 108 ? 10.915 -9.641 -6.183 1.00 90.00 108 ARG A N 1
ATOM 776 C CA . ARG A 1 108 ? 11.123 -10.507 -5.015 1.00 90.00 108 ARG A CA 1
ATOM 777 C C . ARG A 1 108 ? 11.041 -9.716 -3.714 1.00 90.00 108 ARG A C 1
ATOM 779 O O . ARG A 1 108 ? 10.284 -10.079 -2.820 1.00 90.00 108 ARG A O 1
ATOM 786 N N . GLN A 1 109 ? 11.788 -8.616 -3.627 1.00 89.75 109 GLN A N 1
ATOM 787 C CA . GLN A 1 109 ? 11.768 -7.765 -2.437 1.00 89.75 109 GLN A CA 1
ATOM 788 C C . GLN A 1 109 ? 10.426 -7.062 -2.254 1.00 89.75 109 GLN A C 1
ATOM 790 O O . GLN A 1 109 ? 9.951 -6.946 -1.128 1.00 89.75 109 GLN A O 1
ATOM 795 N N . HIS A 1 110 ? 9.794 -6.654 -3.354 1.00 92.62 110 HIS A N 1
ATOM 796 C CA . HIS A 1 110 ? 8.463 -6.064 -3.304 1.00 92.62 110 HIS A CA 1
ATOM 797 C C . HIS A 1 110 ? 7.414 -7.057 -2.784 1.00 92.62 110 HIS A C 1
ATOM 799 O O . HIS A 1 110 ? 6.570 -6.687 -1.979 1.00 92.62 110 HIS A O 1
ATOM 805 N N . GLY A 1 111 ? 7.517 -8.337 -3.156 1.00 91.69 111 GLY A N 1
ATOM 806 C CA . GLY A 1 111 ? 6.700 -9.413 -2.586 1.00 91.69 111 GLY A CA 1
ATOM 807 C C . GLY A 1 111 ? 6.866 -9.545 -1.076 1.00 91.69 111 GLY A C 1
ATOM 808 O O . GLY A 1 111 ? 5.878 -9.561 -0.357 1.00 91.69 111 GLY A O 1
ATOM 809 N N . TYR A 1 112 ? 8.104 -9.537 -0.574 1.00 93.56 112 TYR A N 1
ATOM 810 C CA . TYR A 1 112 ? 8.336 -9.580 0.874 1.00 93.56 112 TYR A CA 1
ATOM 811 C C . TYR A 1 112 ? 7.780 -8.355 1.608 1.00 93.56 112 TYR A C 1
ATOM 813 O O . TYR A 1 112 ? 7.243 -8.497 2.709 1.00 93.56 112 TYR A O 1
ATOM 821 N N . ALA A 1 113 ? 7.897 -7.164 1.015 1.00 95.06 113 ALA A N 1
ATOM 822 C CA . ALA A 1 113 ? 7.314 -5.944 1.567 1.00 95.06 113 ALA A CA 1
ATOM 823 C C . ALA A 1 113 ? 5.776 -6.011 1.581 1.00 95.06 113 ALA A C 1
ATOM 825 O O . ALA A 1 113 ? 5.159 -5.655 2.586 1.00 95.06 113 ALA A O 1
ATOM 826 N N . LEU A 1 114 ? 5.168 -6.544 0.518 1.00 94.75 114 LEU A N 1
ATOM 827 C CA . LEU A 1 114 ? 3.726 -6.765 0.408 1.00 94.75 114 LEU A CA 1
ATOM 828 C C . LEU A 1 114 ? 3.215 -7.757 1.459 1.00 94.75 114 LEU A C 1
ATOM 830 O O . LEU A 1 114 ? 2.298 -7.429 2.211 1.00 94.75 114 LEU A O 1
ATOM 834 N N . ASP A 1 115 ? 3.855 -8.918 1.592 1.00 94.50 115 ASP A N 1
ATOM 835 C CA . ASP A 1 115 ? 3.509 -9.921 2.605 1.00 94.50 115 ASP A CA 1
ATOM 836 C C . ASP A 1 115 ? 3.656 -9.356 4.024 1.00 94.50 115 ASP A C 1
ATOM 838 O O . ASP A 1 115 ? 2.851 -9.623 4.923 1.00 94.50 115 ASP A O 1
ATOM 842 N N . HIS A 1 116 ? 4.706 -8.562 4.256 1.00 95.62 116 HIS A N 1
ATOM 843 C CA . HIS A 1 116 ? 4.894 -7.881 5.528 1.00 95.62 116 HIS A CA 1
ATOM 844 C C . HIS A 1 116 ? 3.746 -6.906 5.803 1.00 95.62 116 HIS A C 1
ATOM 846 O O . HIS A 1 116 ? 3.143 -6.998 6.874 1.00 95.62 116 HIS A O 1
ATOM 852 N N . PHE A 1 117 ? 3.391 -6.051 4.839 1.00 96.75 117 PHE A N 1
ATOM 853 C CA . PHE A 1 117 ? 2.264 -5.129 4.959 1.00 96.75 117 PHE A CA 1
ATOM 854 C C . PHE A 1 117 ? 0.955 -5.867 5.265 1.00 96.75 117 PHE A C 1
ATOM 856 O O . PHE A 1 117 ? 0.293 -5.535 6.246 1.00 96.75 117 PHE A O 1
ATOM 863 N N . GLN A 1 118 ? 0.630 -6.933 4.526 1.00 95.31 118 GLN A N 1
ATOM 864 C CA . GLN A 1 118 ? -0.572 -7.748 4.750 1.00 95.31 118 GLN A CA 1
ATOM 865 C C . GLN A 1 118 ? -0.652 -8.319 6.172 1.00 95.31 118 GLN A C 1
ATOM 867 O O . GLN A 1 118 ? -1.720 -8.325 6.794 1.00 95.31 118 GLN A O 1
ATOM 872 N N . ARG A 1 119 ? 0.480 -8.778 6.723 1.00 95.38 119 ARG A N 1
ATOM 873 C CA . ARG A 1 119 ? 0.542 -9.275 8.106 1.00 95.38 119 ARG A CA 1
ATOM 874 C C . ARG A 1 119 ? 0.323 -8.167 9.130 1.00 95.38 119 ARG A C 1
ATOM 876 O O . ARG A 1 119 ? -0.375 -8.402 10.118 1.00 95.38 119 ARG A O 1
ATOM 883 N N . VAL A 1 120 ? 0.925 -6.989 8.940 1.00 96.50 120 VAL A N 1
ATOM 884 C CA . VAL A 1 120 ? 0.711 -5.854 9.854 1.00 96.50 120 VAL A CA 1
ATOM 885 C C . VAL A 1 120 ? -0.739 -5.380 9.768 1.00 96.50 120 VAL A C 1
ATOM 887 O O . VAL A 1 120 ? -1.383 -5.301 10.809 1.00 96.50 120 VAL A O 1
ATOM 890 N N . LEU A 1 121 ? -1.283 -5.203 8.559 1.00 96.06 121 LEU A N 1
ATOM 891 C CA . LEU A 1 121 ? -2.684 -4.844 8.323 1.00 96.06 121 LEU A CA 1
ATOM 892 C C . LEU A 1 121 ? -3.639 -5.817 9.019 1.00 96.06 121 LEU A C 1
ATOM 894 O O . LEU A 1 121 ? -4.530 -5.390 9.743 1.00 96.06 121 LEU A O 1
ATOM 898 N N . GLY A 1 122 ? -3.414 -7.124 8.872 1.00 94.81 122 GLY A N 1
ATOM 899 C CA . GLY A 1 122 ? -4.223 -8.144 9.537 1.00 94.81 122 GLY A CA 1
ATOM 900 C C . GLY A 1 122 ? -4.172 -8.080 11.060 1.00 94.81 122 GLY A C 1
ATOM 901 O O . GLY A 1 122 ? -5.195 -8.236 11.721 1.00 94.81 122 GLY A O 1
ATOM 902 N N . ARG A 1 123 ? -2.986 -7.847 11.638 1.00 96.44 123 ARG A N 1
ATOM 903 C CA . ARG A 1 123 ? -2.840 -7.684 13.094 1.00 96.44 123 ARG A CA 1
ATOM 904 C C . ARG A 1 123 ? -3.543 -6.426 13.589 1.00 96.44 123 ARG A C 1
ATOM 906 O O . ARG A 1 123 ? -4.219 -6.497 14.607 1.00 96.44 123 ARG A O 1
ATOM 913 N N . THR A 1 124 ? -3.395 -5.309 12.883 1.00 96.31 124 THR A N 1
ATOM 914 C CA . THR A 1 124 ? -4.062 -4.052 13.233 1.00 96.31 124 THR A CA 1
ATOM 915 C C . THR A 1 124 ? -5.575 -4.193 13.110 1.00 96.31 124 THR A C 1
ATOM 917 O O . THR A 1 124 ? -6.279 -3.868 14.056 1.00 96.31 124 THR A O 1
ATOM 920 N N . GLY A 1 125 ? -6.070 -4.776 12.015 1.00 94.81 125 GLY A N 1
ATOM 921 C CA . GLY A 1 125 ? -7.492 -5.054 11.823 1.00 94.81 125 GLY A CA 1
ATOM 922 C C . GLY A 1 125 ? -8.079 -5.920 12.937 1.00 94.81 125 GLY A C 1
ATOM 923 O O . GLY A 1 125 ? -9.132 -5.586 13.458 1.00 94.81 125 GLY A O 1
ATOM 924 N N . ARG A 1 126 ? -7.383 -6.985 13.363 1.00 95.44 126 ARG A N 1
ATOM 925 C CA . ARG A 1 126 ? -7.858 -7.819 14.482 1.00 95.44 126 ARG A CA 1
ATOM 926 C C . ARG A 1 126 ? -7.964 -7.043 15.788 1.00 95.44 126 ARG A C 1
ATOM 928 O O . ARG A 1 126 ? -8.949 -7.201 16.483 1.00 95.44 126 ARG A O 1
ATOM 935 N N . LYS A 1 127 ? -7.016 -6.149 16.083 1.00 94.94 127 LYS A N 1
ATOM 936 C CA . LYS A 1 127 ? -7.127 -5.281 17.266 1.00 94.94 127 LYS A CA 1
ATOM 937 C C . LYS A 1 127 ? -8.336 -4.343 17.197 1.00 94.94 127 LYS A C 1
ATOM 939 O O . LYS A 1 127 ? -8.921 -4.055 18.234 1.00 94.94 127 LYS A O 1
ATOM 944 N N . ILE A 1 128 ? -8.694 -3.860 16.001 1.00 93.50 128 ILE A N 1
ATOM 945 C CA . ILE A 1 128 ? -9.924 -3.077 15.796 1.00 93.50 128 ILE A CA 1
ATOM 946 C C . ILE A 1 128 ? -11.141 -3.956 16.110 1.00 93.50 128 ILE A C 1
ATOM 948 O O . ILE A 1 128 ? -12.001 -3.546 16.882 1.00 93.50 128 ILE A O 1
ATOM 952 N N . ASP A 1 129 ? -11.197 -5.161 15.542 1.00 92.50 129 ASP A N 1
ATOM 953 C CA . ASP A 1 129 ? -12.314 -6.090 15.740 1.00 92.50 129 ASP A CA 1
ATOM 954 C C . ASP A 1 129 ? -12.456 -6.505 17.218 1.00 92.50 129 ASP A C 1
ATOM 956 O O . ASP A 1 129 ? -13.562 -6.485 17.756 1.00 92.50 129 ASP A O 1
ATOM 960 N N . ASP A 1 130 ? -11.342 -6.809 17.890 1.00 91.62 130 ASP A N 1
ATOM 961 C CA . ASP A 1 130 ? -11.298 -7.150 19.315 1.00 91.62 130 ASP A CA 1
ATOM 962 C C . ASP A 1 130 ? -11.834 -5.991 20.171 1.00 91.62 130 ASP A C 1
ATOM 964 O O . ASP A 1 130 ? -12.632 -6.209 21.081 1.00 91.62 130 ASP A O 1
ATOM 968 N N . PHE A 1 131 ? -11.454 -4.745 19.860 1.00 90.88 131 PHE A N 1
ATOM 969 C CA . PHE A 1 131 ? -11.973 -3.557 20.544 1.00 90.88 131 PHE A CA 1
ATOM 970 C C . PHE A 1 131 ? -13.486 -3.383 20.344 1.00 90.88 131 PHE A C 1
ATOM 972 O O . PHE A 1 131 ? -14.195 -3.057 21.291 1.00 90.88 131 PHE A O 1
ATOM 979 N N . VAL A 1 132 ? -13.996 -3.621 19.130 1.00 89.12 132 VAL A N 1
ATOM 980 C CA . VAL A 1 132 ? -15.437 -3.544 18.816 1.00 89.12 132 VAL A CA 1
ATOM 981 C C . VAL A 1 132 ? -16.241 -4.589 19.596 1.00 89.12 132 VAL A C 1
ATOM 983 O O . VAL A 1 132 ? -17.357 -4.310 20.027 1.00 89.12 132 VAL A O 1
ATOM 986 N N . GLN A 1 133 ? -15.700 -5.800 19.745 1.00 87.38 133 GLN A N 1
ATOM 987 C CA . GLN A 1 133 ? -16.383 -6.920 20.402 1.00 87.38 133 GLN A CA 1
ATOM 988 C C . GLN A 1 133 ? -16.248 -6.901 21.926 1.00 87.38 133 GLN A C 1
ATOM 990 O O . GLN A 1 133 ? -17.025 -7.564 22.618 1.00 87.38 133 GLN A O 1
ATOM 995 N N . SER A 1 134 ? -15.266 -6.169 22.452 1.00 85.06 134 SER A N 1
ATOM 996 C CA . SER A 1 134 ? -15.025 -6.095 23.888 1.00 85.06 134 SER A CA 1
ATOM 997 C C . SER A 1 134 ? -16.178 -5.357 24.580 1.00 85.06 134 SER A C 1
ATOM 999 O O . SER A 1 134 ? -16.603 -4.296 24.113 1.00 85.06 134 SER A O 1
ATOM 1001 N N . PRO A 1 135 ? -16.720 -5.895 25.688 1.00 78.31 135 PRO A N 1
ATOM 1002 C CA . PRO A 1 135 ? -17.747 -5.199 26.447 1.00 78.31 135 PRO A CA 1
ATOM 1003 C C . PRO A 1 135 ? -17.191 -3.863 26.959 1.00 78.31 135 PRO A C 1
ATOM 1005 O O . PRO A 1 135 ? -15.988 -3.759 27.199 1.00 78.31 135 PRO A O 1
ATOM 1008 N N . PRO A 1 136 ? -18.042 -2.839 27.147 1.00 70.94 136 PRO A N 1
ATOM 1009 C CA . PRO A 1 136 ? -17.590 -1.570 27.692 1.00 70.94 136 PRO A CA 1
ATOM 1010 C C . PRO A 1 136 ? -17.028 -1.794 29.102 1.00 70.94 136 PRO A C 1
ATOM 1012 O O . PRO A 1 136 ? -17.778 -2.020 30.053 1.00 70.94 136 PRO A O 1
ATOM 1015 N N . GLU A 1 137 ? -15.701 -1.763 29.214 1.00 75.81 137 GLU A N 1
ATOM 1016 C CA . GLU A 1 137 ? -14.999 -1.649 30.488 1.00 75.81 137 GLU A CA 1
ATOM 1017 C C . GLU A 1 137 ? -15.159 -0.226 31.053 1.00 75.81 137 GLU A C 1
ATOM 1019 O O . GLU A 1 137 ? -15.883 0.613 30.503 1.00 75.81 137 GLU A O 1
ATOM 1024 N N . ASP A 1 138 ? -14.491 0.063 32.172 1.00 84.56 138 ASP A N 1
ATOM 1025 C CA . ASP A 1 138 ? -14.404 1.437 32.653 1.00 84.56 138 ASP A CA 1
ATOM 1026 C C . ASP A 1 138 ? -13.784 2.374 31.591 1.00 84.56 138 ASP A C 1
ATOM 1028 O O . ASP A 1 138 ? -13.054 1.962 30.684 1.00 84.56 138 ASP A O 1
ATOM 1032 N N . GLU A 1 139 ? -14.092 3.666 31.699 1.00 84.81 139 GLU A N 1
ATOM 1033 C CA . GLU A 1 139 ? -13.666 4.684 30.730 1.00 84.81 139 GLU A CA 1
ATOM 1034 C C . GLU A 1 139 ? -12.134 4.744 30.577 1.00 84.81 139 GLU A C 1
ATOM 1036 O O . GLU A 1 139 ? -11.617 4.919 29.476 1.00 84.81 139 GLU A O 1
ATOM 1041 N N . LYS A 1 140 ? -11.386 4.496 31.660 1.00 86.12 140 LYS A N 1
ATOM 1042 C CA . LYS A 1 140 ? -9.917 4.558 31.657 1.00 86.12 140 LYS A CA 1
ATOM 1043 C C . LYS A 1 140 ? -9.281 3.378 30.928 1.00 86.12 140 LYS A C 1
ATOM 1045 O O . LYS A 1 140 ? -8.216 3.538 30.328 1.00 86.12 140 LYS A O 1
ATOM 1050 N N . ALA A 1 141 ? -9.869 2.191 31.026 1.00 86.25 141 ALA A N 1
ATOM 1051 C CA . ALA A 1 141 ? -9.437 1.014 30.290 1.00 86.25 141 ALA A CA 1
ATOM 1052 C C . ALA A 1 141 ? -9.701 1.207 28.795 1.00 86.25 141 ALA A C 1
ATOM 1054 O O . ALA A 1 141 ? -8.787 1.047 27.985 1.00 86.25 141 ALA A O 1
ATOM 1055 N N . ARG A 1 142 ? -10.891 1.713 28.452 1.00 87.31 142 ARG A N 1
ATOM 1056 C CA . ARG A 1 142 ? -11.258 2.041 27.072 1.00 87.31 142 ARG A CA 1
ATOM 1057 C C . ARG A 1 142 ? -10.313 3.063 26.432 1.00 87.31 142 ARG A C 1
ATOM 1059 O O . ARG A 1 142 ? -9.870 2.853 25.303 1.00 87.31 142 ARG A O 1
ATOM 1066 N N . ASP A 1 143 ? -9.948 4.125 27.149 1.00 88.81 143 ASP A N 1
ATOM 1067 C CA . ASP A 1 143 ? -8.988 5.129 26.666 1.00 88.81 143 ASP A CA 1
ATOM 1068 C C . ASP A 1 143 ? -7.593 4.537 26.414 1.00 88.81 143 ASP A C 1
ATOM 1070 O O . ASP A 1 143 ? -6.926 4.863 25.426 1.00 88.81 143 ASP A O 1
ATOM 1074 N N . ARG A 1 144 ? -7.140 3.634 27.293 1.00 90.31 144 ARG A N 1
ATOM 1075 C CA . ARG A 1 144 ? -5.852 2.945 27.138 1.00 90.31 144 ARG A CA 1
ATOM 1076 C C . ARG A 1 144 ? -5.846 2.056 25.897 1.00 90.31 144 ARG A C 1
ATOM 1078 O O . ARG A 1 144 ? -4.856 2.044 25.159 1.00 90.31 144 ARG A O 1
ATOM 1085 N N . ASP A 1 145 ? -6.937 1.341 25.659 1.00 90.94 145 ASP A N 1
ATOM 1086 C CA . ASP A 1 145 ? -7.069 0.453 24.510 1.00 90.94 145 ASP A CA 1
ATOM 1087 C C . ASP A 1 145 ? -7.148 1.237 23.196 1.00 90.94 145 ASP A C 1
ATOM 1089 O O . ASP A 1 145 ? -6.475 0.872 22.228 1.00 90.94 145 ASP A O 1
ATOM 1093 N N . LEU A 1 146 ? -7.842 2.382 23.177 1.00 91.81 146 LEU A N 1
ATOM 1094 C CA . LEU A 1 146 ? -7.824 3.311 22.040 1.00 91.81 146 LEU A CA 1
ATOM 1095 C C . LEU A 1 146 ? -6.410 3.830 21.743 1.00 91.81 146 LEU A C 1
ATOM 1097 O O . LEU A 1 146 ? -5.979 3.812 20.588 1.00 91.81 146 LEU A O 1
ATOM 1101 N N . ALA A 1 147 ? -5.645 4.222 22.764 1.00 92.94 147 ALA A N 1
ATOM 1102 C CA . ALA A 1 147 ? -4.262 4.672 22.584 1.00 92.94 147 ALA A CA 1
ATOM 1103 C C . ALA A 1 147 ? -3.336 3.552 22.050 1.00 92.94 147 ALA A C 1
ATOM 1105 O O . ALA A 1 147 ? -2.449 3.786 21.215 1.00 92.94 147 ALA A O 1
ATOM 1106 N N . SER A 1 148 ? -3.550 2.311 22.495 1.00 94.06 148 SER A N 1
ATOM 1107 C CA . SER A 1 148 ? -2.860 1.121 21.975 1.00 94.06 148 SER A CA 1
ATOM 1108 C C . SER A 1 148 ? -3.219 0.849 20.506 1.00 94.06 148 SER A C 1
ATOM 1110 O O . SER A 1 148 ? -2.349 0.533 19.678 1.00 94.06 148 SER A O 1
ATOM 1112 N N . LEU A 1 149 ? -4.493 1.025 20.153 1.00 94.38 149 LEU A N 1
ATOM 1113 C CA . LEU A 1 149 ? -4.987 0.855 18.794 1.00 94.38 149 LEU A CA 1
ATOM 1114 C C . LEU A 1 149 ? -4.420 1.917 17.849 1.00 94.38 149 LEU A C 1
ATOM 1116 O O . LEU A 1 149 ? -3.888 1.575 16.795 1.00 94.38 149 LEU A O 1
ATOM 1120 N N . GLU A 1 150 ? -4.415 3.182 18.262 1.00 95.75 150 GLU A N 1
ATOM 1121 C CA . GLU A 1 150 ? -3.764 4.280 17.543 1.00 95.75 150 GLU A CA 1
ATOM 1122 C C . GLU A 1 150 ? -2.303 3.990 17.219 1.00 95.75 150 GLU A C 1
ATOM 1124 O O . GLU A 1 150 ? -1.844 4.212 16.100 1.00 95.75 150 GLU A O 1
ATOM 1129 N N . THR A 1 151 ? -1.564 3.476 18.200 1.00 96.69 151 THR A N 1
ATOM 1130 C CA . THR A 1 151 ? -0.162 3.096 18.011 1.00 96.69 151 THR A CA 1
ATOM 1131 C C . THR A 1 151 ? -0.037 1.998 16.952 1.00 96.69 151 THR A C 1
ATOM 1133 O O . THR A 1 151 ? 0.869 2.031 16.123 1.00 96.69 151 THR A O 1
ATOM 1136 N N . SER A 1 152 ? -0.985 1.060 16.925 1.00 95.50 152 SER A N 1
ATOM 1137 C CA . SER A 1 152 ? -1.025 -0.033 15.946 1.00 95.50 152 SER A CA 1
ATOM 1138 C C . SER A 1 152 ? -1.398 0.436 14.535 1.00 95.50 152 SER A C 1
ATOM 1140 O O . SER A 1 152 ? -0.879 -0.110 13.562 1.00 95.50 152 SER A O 1
ATOM 1142 N N . VAL A 1 153 ? -2.259 1.451 14.408 1.00 95.44 153 VAL A N 1
ATOM 1143 C CA . VAL A 1 153 ? -2.576 2.091 13.121 1.00 95.44 153 VAL A CA 1
ATOM 1144 C C . VAL A 1 153 ? -1.377 2.894 12.619 1.00 95.44 153 VAL A C 1
ATOM 1146 O O . VAL A 1 153 ? -0.951 2.696 11.485 1.00 95.44 153 VAL A O 1
ATOM 1149 N N . ARG A 1 154 ? -0.744 3.711 13.474 1.00 95.31 154 ARG A N 1
ATOM 1150 C CA . ARG A 1 154 ? 0.478 4.461 13.118 1.00 95.31 154 ARG A CA 1
ATOM 1151 C C . ARG A 1 154 ? 1.621 3.542 12.680 1.00 95.31 154 ARG A C 1
ATOM 1153 O O . ARG A 1 154 ? 2.367 3.890 11.770 1.00 95.31 154 ARG A O 1
ATOM 1160 N N . ALA A 1 155 ? 1.725 2.350 13.267 1.00 94.31 155 ALA A N 1
ATOM 1161 C CA . ALA A 1 155 ? 2.719 1.347 12.887 1.00 94.31 155 ALA A CA 1
ATOM 1162 C C . ALA A 1 155 ? 2.551 0.802 11.451 1.00 94.31 155 ALA A C 1
ATOM 1164 O O . ALA A 1 155 ?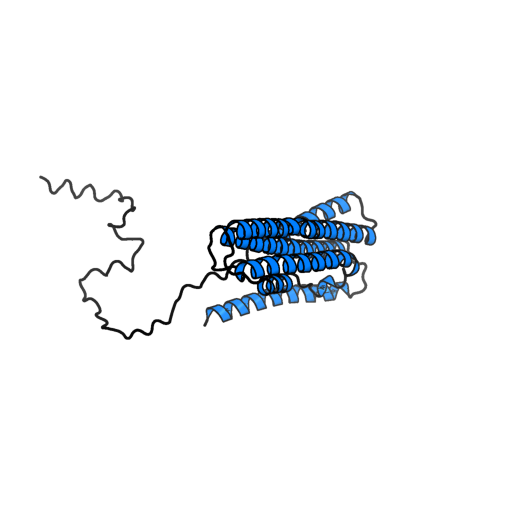 3.447 0.113 10.967 1.00 94.31 155 ALA A O 1
ATOM 1165 N N . LEU A 1 156 ? 1.449 1.101 10.747 1.00 95.44 156 LEU A N 1
ATOM 1166 C CA . LEU A 1 156 ? 1.295 0.785 9.320 1.00 95.44 156 LEU A CA 1
ATOM 1167 C C . LEU A 1 156 ? 2.134 1.696 8.410 1.00 95.44 156 LEU A C 1
ATOM 1169 O O . LEU A 1 156 ? 2.377 1.327 7.263 1.00 95.44 156 LEU A O 1
ATOM 1173 N N . ALA A 1 157 ? 2.628 2.836 8.904 1.00 95.19 157 ALA A N 1
ATOM 1174 C CA . ALA A 1 157 ? 3.485 3.729 8.125 1.00 95.19 157 ALA A CA 1
ATOM 1175 C C . ALA A 1 157 ? 4.809 3.058 7.711 1.00 95.19 157 ALA A C 1
ATOM 1177 O O . ALA A 1 157 ? 5.250 3.199 6.573 1.00 95.19 157 ALA A O 1
ATOM 1178 N N . ASP A 1 158 ? 5.420 2.273 8.599 1.00 95.81 158 ASP A N 1
ATOM 1179 C CA . ASP A 1 158 ? 6.685 1.582 8.326 1.00 95.81 158 ASP A CA 1
ATOM 1180 C C . ASP A 1 158 ? 6.591 0.552 7.185 1.00 95.81 158 ASP A C 1
ATOM 1182 O O . ASP A 1 158 ? 7.379 0.637 6.237 1.00 95.81 158 ASP A O 1
ATOM 1186 N N . PRO A 1 159 ? 5.650 -0.417 7.194 1.00 95.50 159 PRO A N 1
ATOM 1187 C CA . PRO A 1 159 ? 5.500 -1.340 6.074 1.00 95.50 159 PRO A CA 1
ATOM 1188 C C . PRO A 1 159 ? 5.047 -0.632 4.789 1.00 95.50 159 PRO A C 1
ATOM 1190 O O . PRO A 1 159 ? 5.409 -1.083 3.705 1.00 95.50 159 PRO A O 1
ATOM 1193 N N . LEU A 1 160 ? 4.324 0.488 4.886 1.00 94.44 160 LEU A N 1
ATOM 1194 C CA . LEU A 1 160 ? 3.963 1.306 3.729 1.00 94.44 160 LEU A CA 1
ATOM 1195 C C . LEU A 1 160 ? 5.206 1.929 3.070 1.00 94.44 160 LEU A C 1
ATOM 1197 O O . LEU A 1 160 ? 5.414 1.773 1.869 1.00 94.44 160 LEU A O 1
ATOM 1201 N N . ASN A 1 161 ? 6.097 2.526 3.867 1.00 95.44 161 ASN A N 1
ATOM 1202 C CA . ASN A 1 161 ? 7.389 3.042 3.402 1.00 95.44 161 ASN A CA 1
ATOM 1203 C C . ASN A 1 161 ? 8.300 1.923 2.861 1.00 95.44 161 ASN A C 1
ATOM 1205 O O . ASN A 1 161 ? 9.090 2.133 1.938 1.00 95.44 161 ASN A O 1
ATOM 1209 N N . SER A 1 162 ? 8.190 0.709 3.411 1.00 95.81 162 SER A N 1
ATOM 1210 C CA . SER A 1 162 ? 8.921 -0.459 2.912 1.00 95.81 162 SER A CA 1
ATOM 1211 C C . SER A 1 162 ? 8.510 -0.840 1.483 1.00 95.81 162 SER A C 1
ATOM 1213 O O . SER A 1 162 ? 9.376 -1.249 0.705 1.00 95.81 162 SER A O 1
ATOM 1215 N N . LEU A 1 163 ? 7.239 -0.650 1.099 1.00 95.25 163 LEU A N 1
ATOM 1216 C CA . LEU A 1 163 ? 6.789 -0.839 -0.286 1.00 95.25 163 LEU A CA 1
ATOM 1217 C C . LEU A 1 163 ? 7.491 0.143 -1.235 1.00 95.25 163 LEU A C 1
ATOM 1219 O O . LEU A 1 163 ? 8.056 -0.297 -2.238 1.00 95.25 163 LEU A O 1
ATOM 1223 N N . ASP A 1 164 ? 7.557 1.429 -0.878 1.00 95.19 164 ASP A N 1
ATOM 1224 C CA . ASP A 1 164 ? 8.247 2.464 -1.668 1.00 95.19 164 ASP A CA 1
ATOM 1225 C C . ASP A 1 164 ? 9.750 2.155 -1.834 1.00 95.19 164 ASP A C 1
ATOM 1227 O O . ASP A 1 164 ? 10.318 2.245 -2.933 1.00 95.19 164 ASP A O 1
ATOM 1231 N N . GLY A 1 165 ? 10.399 1.728 -0.745 1.00 94.69 165 GLY A N 1
ATOM 1232 C CA . GLY A 1 165 ? 11.804 1.318 -0.755 1.00 94.69 165 GLY A CA 1
ATOM 1233 C C . GLY A 1 165 ? 12.056 0.097 -1.643 1.00 94.69 165 GLY A C 1
ATOM 1234 O O . GLY A 1 165 ? 12.997 0.087 -2.438 1.00 94.69 165 GLY A O 1
ATOM 1235 N N . SER A 1 166 ? 11.184 -0.911 -1.566 1.00 94.94 166 SER A N 1
ATOM 1236 C CA . SER A 1 166 ? 11.302 -2.132 -2.371 1.00 94.94 166 SER A CA 1
ATOM 1237 C C . SER A 1 166 ? 11.111 -1.884 -3.872 1.00 94.94 166 SER A C 1
ATOM 1239 O O . SER A 1 166 ? 11.814 -2.488 -4.682 1.00 94.94 166 SER A O 1
ATOM 1241 N N . PHE A 1 167 ? 10.221 -0.958 -4.256 1.00 95.00 167 PHE A N 1
ATOM 1242 C CA . PHE A 1 167 ? 10.067 -0.530 -5.647 1.00 95.00 167 PHE A CA 1
ATOM 1243 C C . PHE A 1 167 ? 11.334 0.159 -6.156 1.00 95.00 167 PHE A C 1
ATOM 1245 O O . PHE A 1 167 ? 11.843 -0.191 -7.221 1.00 95.00 167 PHE A O 1
ATOM 1252 N N . THR A 1 168 ? 11.865 1.106 -5.376 1.00 94.38 168 THR A N 1
ATOM 1253 C CA . THR A 1 168 ? 13.098 1.830 -5.716 1.00 94.38 168 THR A CA 1
ATOM 1254 C C . THR A 1 168 ? 14.245 0.853 -5.964 1.00 94.38 168 THR A C 1
ATOM 1256 O O . THR A 1 168 ? 14.909 0.931 -6.995 1.00 94.38 168 THR A O 1
ATOM 1259 N N . TYR A 1 169 ? 14.413 -0.124 -5.071 1.00 92.69 169 TYR A N 1
ATOM 1260 C CA . TYR A 1 169 ? 15.422 -1.166 -5.212 1.00 92.69 169 TYR A CA 1
ATOM 1261 C C . TYR A 1 169 ? 15.212 -2.040 -6.458 1.00 92.69 169 TYR A C 1
ATOM 1263 O O . TYR A 1 169 ? 16.144 -2.238 -7.235 1.00 92.69 169 TYR A O 1
ATOM 1271 N N . GLY A 1 170 ? 13.990 -2.541 -6.680 1.00 91.31 170 GLY A N 1
ATOM 1272 C CA . GLY A 1 170 ? 13.676 -3.397 -7.829 1.00 91.31 170 GLY A CA 1
ATOM 1273 C C . GLY A 1 170 ? 13.903 -2.690 -9.167 1.00 91.31 170 GLY A C 1
ATOM 1274 O O . GLY A 1 170 ? 14.502 -3.261 -10.078 1.00 91.31 170 GLY A O 1
ATOM 1275 N N . ARG A 1 171 ? 13.505 -1.417 -9.263 1.00 92.62 171 ARG A N 1
ATOM 1276 C CA . ARG A 1 171 ? 13.772 -0.560 -10.425 1.00 92.62 171 ARG A CA 1
ATOM 1277 C C . ARG A 1 171 ? 15.267 -0.388 -10.673 1.00 92.62 171 ARG A C 1
ATOM 1279 O O . ARG A 1 171 ? 15.705 -0.452 -11.820 1.00 92.62 171 ARG A O 1
ATOM 1286 N N . ASP A 1 172 ? 16.038 -0.115 -9.627 1.00 90.31 172 ASP A N 1
ATOM 1287 C CA . ASP A 1 172 ? 17.462 0.165 -9.777 1.00 90.31 172 ASP A CA 1
ATOM 1288 C C . ASP A 1 172 ? 18.221 -1.101 -10.217 1.00 90.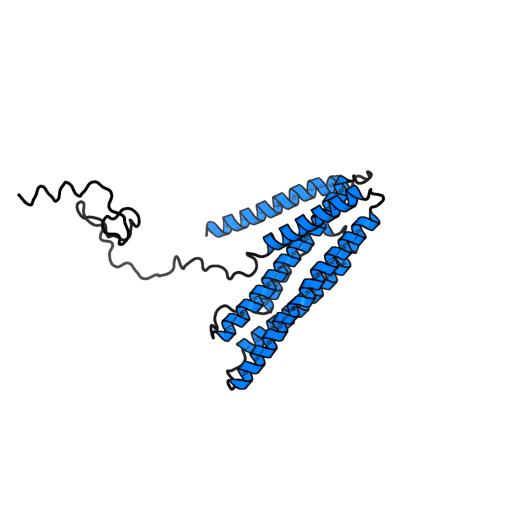31 172 ASP A C 1
ATOM 1290 O O . ASP A 1 172 ? 19.011 -1.021 -11.158 1.00 90.31 172 ASP A O 1
ATOM 1294 N N . ILE A 1 173 ? 17.876 -2.276 -9.668 1.00 88.25 173 ILE A N 1
ATOM 1295 C CA . ILE A 1 173 ? 18.363 -3.580 -10.159 1.00 88.25 173 ILE A CA 1
ATOM 1296 C C . ILE A 1 173 ? 18.014 -3.794 -11.628 1.00 88.25 173 ILE A C 1
ATOM 1298 O O . ILE A 1 173 ? 18.871 -4.206 -12.412 1.00 88.25 173 ILE A O 1
ATOM 1302 N N . TYR A 1 174 ? 16.759 -3.540 -12.000 1.00 88.62 174 TYR A N 1
ATOM 1303 C CA . TYR A 1 174 ? 16.300 -3.723 -13.371 1.00 88.62 174 TYR A CA 1
ATOM 1304 C C . TYR A 1 174 ? 17.141 -2.881 -14.340 1.00 88.62 174 TYR A C 1
ATOM 1306 O O . TYR A 1 174 ? 17.690 -3.383 -15.319 1.00 88.62 174 TYR A O 1
ATOM 1314 N N . LEU A 1 175 ? 17.328 -1.599 -14.024 1.00 87.38 175 LEU A N 1
ATOM 1315 C CA . LEU A 1 175 ? 18.120 -0.689 -14.847 1.00 87.38 175 LEU A CA 1
ATOM 1316 C C . LEU A 1 175 ? 19.606 -1.067 -14.915 1.00 87.38 175 LEU A C 1
ATOM 1318 O O . LEU A 1 175 ? 20.249 -0.791 -15.924 1.00 87.38 175 LEU A O 1
ATOM 1322 N N . GLU A 1 176 ? 20.165 -1.665 -13.863 1.00 85.56 176 GLU A N 1
ATOM 1323 C CA . GLU A 1 176 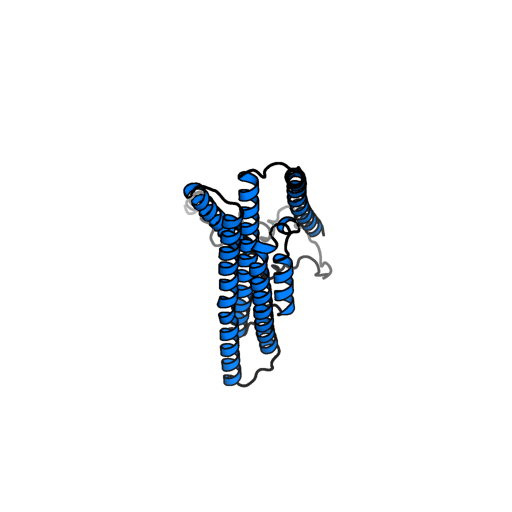? 21.553 -2.139 -13.856 1.00 85.56 176 GLU A CA 1
ATOM 1324 C C . GLU A 1 176 ? 21.748 -3.393 -14.709 1.00 85.56 176 GLU A C 1
ATOM 1326 O O . GLU A 1 176 ? 22.743 -3.491 -15.427 1.00 85.56 176 GLU A O 1
ATOM 1331 N N . ARG A 1 177 ? 20.792 -4.329 -14.676 1.00 83.25 177 ARG A N 1
ATOM 1332 C CA . ARG A 1 177 ? 20.865 -5.585 -15.435 1.00 83.25 177 ARG A CA 1
ATOM 1333 C C . ARG A 1 177 ? 20.792 -5.371 -16.946 1.00 83.25 177 ARG A C 1
ATOM 1335 O O . ARG A 1 177 ? 21.452 -6.090 -17.690 1.00 83.25 177 ARG A O 1
ATOM 1342 N N . HIS A 1 178 ? 19.996 -4.408 -17.398 1.00 78.00 178 HIS A N 1
ATOM 1343 C CA . HIS A 1 178 ? 19.698 -4.205 -18.819 1.00 78.00 178 HIS A CA 1
ATOM 1344 C C . HIS A 1 178 ? 20.574 -3.113 -19.485 1.00 78.00 178 HIS A C 1
ATOM 1346 O O . HIS A 1 178 ? 20.165 -2.502 -20.470 1.00 78.00 178 HIS A O 1
ATOM 1352 N N . ALA A 1 179 ? 21.787 -2.852 -18.967 1.00 63.91 179 ALA A N 1
ATOM 1353 C CA . ALA A 1 179 ? 22.695 -1.792 -19.438 1.00 63.91 179 ALA A CA 1
ATOM 1354 C C . ALA A 1 179 ? 23.894 -2.342 -20.256 1.00 63.91 179 ALA A C 1
ATOM 1356 O O . ALA A 1 179 ? 24.437 -3.393 -19.917 1.00 63.91 179 ALA A O 1
ATOM 1357 N N . PRO A 1 180 ? 24.338 -1.621 -21.314 1.00 60.59 180 PRO A N 1
ATOM 1358 C CA . PRO A 1 180 ? 24.832 -0.253 -21.157 1.00 60.59 180 PRO A CA 1
ATOM 1359 C C . PRO A 1 180 ? 23.958 0.795 -21.857 1.00 60.59 180 PRO A C 1
ATOM 1361 O O . PRO A 1 180 ? 23.795 0.805 -23.072 1.00 60.59 180 PRO A O 1
ATOM 1364 N N . MET A 1 181 ? 23.451 1.752 -21.082 1.00 74.81 181 MET A N 1
ATOM 1365 C CA . MET A 1 181 ? 22.669 2.884 -21.580 1.00 74.81 181 MET A CA 1
ATOM 1366 C C . MET A 1 181 ? 23.251 4.211 -21.080 1.00 74.81 181 MET A C 1
ATOM 1368 O O . MET A 1 181 ? 23.794 4.295 -19.978 1.00 74.81 181 MET A O 1
ATOM 1372 N N . SER A 1 182 ? 23.155 5.269 -21.895 1.00 83.81 182 SER A N 1
ATOM 1373 C CA . SER A 1 182 ? 23.731 6.572 -21.536 1.00 83.81 182 SER A CA 1
ATOM 1374 C C . SER A 1 182 ? 23.060 7.177 -20.296 1.00 83.81 182 SER A C 1
ATOM 1376 O O . SER A 1 182 ? 21.860 7.001 -20.062 1.00 83.81 182 SER A O 1
ATOM 1378 N N . ALA A 1 183 ? 23.811 7.980 -19.533 1.00 84.50 183 ALA A N 1
ATOM 1379 C CA . ALA A 1 183 ? 23.312 8.644 -18.325 1.00 84.50 183 ALA A CA 1
ATOM 1380 C C . ALA A 1 183 ? 22.038 9.479 -18.575 1.00 84.50 183 ALA A C 1
ATOM 1382 O O . ALA A 1 183 ? 21.155 9.554 -17.718 1.00 84.50 183 ALA A O 1
ATOM 1383 N N . ARG A 1 184 ? 21.909 10.073 -19.771 1.00 86.81 184 ARG A N 1
ATOM 1384 C CA . ARG A 1 184 ? 20.729 10.853 -20.169 1.00 86.81 184 ARG A CA 1
ATOM 1385 C C . ARG A 1 184 ? 19.486 9.978 -20.320 1.00 86.81 184 ARG A C 1
ATOM 1387 O O . ARG A 1 184 ? 18.414 10.380 -19.874 1.00 86.81 184 ARG A O 1
ATOM 1394 N N . VAL A 1 185 ? 19.622 8.803 -20.937 1.00 84.50 185 VAL A N 1
ATOM 1395 C CA . VAL A 1 185 ? 18.505 7.861 -21.104 1.00 84.50 185 VAL A CA 1
ATOM 1396 C C . VAL A 1 185 ? 18.111 7.283 -19.745 1.00 84.50 185 VAL A C 1
ATOM 1398 O O . VAL A 1 185 ? 16.929 7.298 -19.413 1.00 84.50 185 VAL A O 1
ATOM 1401 N N . ARG A 1 186 ? 19.086 6.893 -18.909 1.00 86.94 186 ARG A N 1
ATOM 1402 C CA . ARG A 1 186 ? 18.821 6.378 -17.553 1.00 86.94 186 ARG A CA 1
ATOM 1403 C C . ARG A 1 186 ? 18.037 7.386 -16.716 1.00 86.94 186 ARG A C 1
ATOM 1405 O O . ARG A 1 186 ? 17.029 7.030 -16.118 1.00 86.94 186 ARG A O 1
ATOM 1412 N N . ARG A 1 187 ? 18.444 8.661 -16.727 1.00 88.94 187 ARG A N 1
ATOM 1413 C CA . ARG A 1 187 ? 17.733 9.725 -16.001 1.00 88.94 187 ARG A CA 1
ATOM 1414 C C . ARG A 1 187 ? 16.285 9.882 -16.476 1.00 88.94 187 ARG A C 1
ATOM 1416 O O . ARG A 1 187 ? 15.397 9.995 -15.642 1.00 88.94 187 ARG A O 1
ATOM 1423 N N . ARG A 1 188 ? 16.038 9.854 -17.791 1.00 89.62 188 ARG A N 1
ATOM 1424 C CA . ARG A 1 188 ? 14.673 9.937 -18.344 1.00 89.62 188 ARG A CA 1
ATOM 1425 C C . ARG A 1 188 ? 13.800 8.757 -17.916 1.00 89.62 188 ARG A C 1
ATOM 1427 O O . ARG A 1 188 ? 12.657 8.979 -17.533 1.00 89.62 188 ARG A O 1
ATOM 1434 N N . LEU A 1 189 ? 14.331 7.532 -17.955 1.00 88.44 189 LEU A N 1
ATOM 1435 C CA . LEU A 1 189 ? 13.585 6.346 -17.520 1.00 88.44 189 LEU A CA 1
ATOM 1436 C C . LEU A 1 189 ? 13.283 6.377 -16.021 1.00 88.44 189 LEU A C 1
ATOM 1438 O O . LEU A 1 189 ? 12.164 6.062 -15.638 1.00 88.44 189 LEU A O 1
ATOM 1442 N N . LEU A 1 190 ? 14.229 6.817 -15.186 1.00 91.25 190 LEU A N 1
ATOM 1443 C CA . LEU A 1 190 ? 13.999 6.990 -13.748 1.00 91.25 190 LEU A CA 1
ATOM 1444 C C . LEU A 1 190 ? 12.857 7.973 -13.465 1.00 91.25 190 LEU A C 1
ATOM 1446 O O . LEU A 1 190 ? 11.981 7.676 -12.655 1.00 91.25 190 LEU A O 1
ATOM 1450 N N . THR A 1 191 ? 12.847 9.120 -14.150 1.00 92.75 191 THR A N 1
ATOM 1451 C CA . THR A 1 191 ? 11.767 10.108 -14.027 1.00 92.75 191 THR A CA 1
ATOM 1452 C C . THR A 1 191 ? 10.427 9.512 -14.451 1.00 92.75 191 THR A C 1
ATOM 1454 O O . THR A 1 191 ? 9.486 9.526 -13.666 1.00 92.75 191 THR A O 1
ATOM 1457 N N . ARG A 1 192 ? 10.355 8.912 -15.644 1.00 92.94 192 ARG A N 1
ATOM 1458 C CA . ARG A 1 192 ? 9.104 8.357 -16.177 1.00 92.94 192 ARG A CA 1
ATOM 1459 C C . ARG A 1 192 ? 8.574 7.190 -15.339 1.00 92.94 192 ARG A C 1
ATOM 1461 O O . ARG A 1 192 ? 7.381 7.111 -15.079 1.00 92.94 192 ARG A O 1
ATOM 1468 N N . SER A 1 193 ? 9.459 6.309 -14.875 1.00 93.56 193 SER A N 1
ATOM 1469 C CA . SER A 1 193 ? 9.119 5.215 -13.957 1.00 93.56 193 SER A CA 1
ATOM 1470 C C . SER A 1 193 ? 8.487 5.751 -12.671 1.00 93.56 193 SER A C 1
ATOM 1472 O O . SER A 1 193 ? 7.441 5.266 -12.247 1.00 93.56 193 SER A O 1
ATOM 1474 N N . ARG A 1 194 ? 9.065 6.803 -12.083 1.00 94.88 194 ARG A N 1
ATOM 1475 C CA . ARG A 1 194 ? 8.502 7.443 -10.891 1.00 94.88 194 ARG A CA 1
ATOM 1476 C C . ARG A 1 194 ? 7.137 8.082 -11.158 1.00 94.88 194 ARG A C 1
ATOM 1478 O O . ARG A 1 194 ? 6.228 7.905 -10.358 1.00 94.88 194 ARG A O 1
ATOM 1485 N N . GLU A 1 195 ? 6.975 8.780 -12.278 1.00 94.50 195 GLU A N 1
ATOM 1486 C CA . GLU A 1 195 ? 5.689 9.380 -12.660 1.00 94.50 195 GLU A CA 1
ATOM 1487 C C . GLU A 1 195 ? 4.586 8.323 -12.800 1.00 94.50 195 GLU A C 1
ATOM 1489 O O . GLU A 1 195 ? 3.477 8.526 -12.307 1.00 94.50 195 GLU A O 1
ATOM 1494 N N . TYR A 1 196 ? 4.894 7.179 -13.423 1.00 93.75 196 TYR A N 1
ATOM 1495 C CA . TYR A 1 196 ? 3.952 6.064 -13.573 1.00 93.75 196 TYR A CA 1
ATOM 1496 C C . TYR A 1 196 ? 3.596 5.436 -12.227 1.00 93.75 196 TYR A C 1
ATOM 1498 O O . TYR A 1 196 ? 2.423 5.175 -11.973 1.00 93.75 196 TYR A O 1
ATOM 1506 N N . TYR A 1 197 ? 4.586 5.246 -11.355 1.00 94.69 197 TYR A N 1
ATOM 1507 C CA . TYR A 1 197 ? 4.369 4.757 -9.996 1.00 94.69 197 TYR A CA 1
ATOM 1508 C C . TYR A 1 197 ? 3.411 5.661 -9.213 1.00 94.69 197 TYR A C 1
ATOM 1510 O O . TYR A 1 197 ? 2.394 5.206 -8.693 1.00 94.69 197 TYR A O 1
ATOM 1518 N N . GLU A 1 198 ? 3.697 6.963 -9.178 1.00 94.44 198 GLU A N 1
ATOM 1519 C CA . GLU A 1 198 ? 2.882 7.932 -8.447 1.00 94.44 198 GLU A CA 1
ATOM 1520 C C . GLU A 1 198 ? 1.479 8.081 -9.059 1.00 94.44 198 GLU A C 1
ATOM 1522 O O . GLU A 1 198 ? 0.499 8.247 -8.333 1.00 94.44 198 GLU A O 1
ATOM 1527 N N . ALA A 1 199 ? 1.356 8.013 -10.388 1.00 93.25 199 ALA A N 1
ATOM 1528 C CA . ALA A 1 199 ? 0.062 8.035 -11.063 1.00 93.25 199 ALA A CA 1
ATOM 1529 C C . ALA A 1 199 ? -0.778 6.798 -10.726 1.00 93.25 199 ALA A C 1
ATOM 1531 O O . ALA A 1 199 ? -1.950 6.939 -10.378 1.00 93.25 199 ALA A O 1
ATOM 1532 N N . ALA A 1 200 ? -0.185 5.604 -10.776 1.00 91.19 200 ALA A N 1
ATOM 1533 C CA . ALA A 1 200 ? -0.873 4.369 -10.423 1.00 91.19 200 ALA A CA 1
ATOM 1534 C C . ALA A 1 200 ? -1.300 4.353 -8.947 1.00 91.19 200 ALA A C 1
ATOM 1536 O O . ALA A 1 200 ? -2.440 3.997 -8.654 1.00 91.19 200 ALA A O 1
ATOM 1537 N N . ALA A 1 201 ? -0.447 4.832 -8.034 1.00 91.94 201 ALA A N 1
ATOM 1538 C CA . ALA A 1 201 ? -0.786 4.957 -6.616 1.00 91.94 201 ALA A CA 1
ATOM 1539 C C . ALA A 1 201 ? -1.997 5.868 -6.382 1.00 91.94 201 ALA A C 1
ATOM 1541 O O . ALA A 1 201 ? -2.930 5.491 -5.674 1.00 91.94 201 ALA A O 1
ATOM 1542 N N . ARG A 1 202 ? -2.038 7.033 -7.040 1.00 89.44 202 ARG A N 1
ATOM 1543 C CA . ARG A 1 202 ? -3.187 7.948 -6.947 1.00 89.44 202 ARG A CA 1
ATOM 1544 C C . ARG A 1 202 ? -4.475 7.347 -7.504 1.00 89.44 202 ARG A C 1
ATOM 1546 O O . ARG A 1 202 ? -5.536 7.601 -6.947 1.00 89.44 202 ARG A O 1
ATOM 1553 N N . ASN A 1 203 ? -4.390 6.580 -8.588 1.00 86.75 203 ASN A N 1
ATOM 1554 C CA . ASN A 1 203 ? -5.566 6.049 -9.280 1.00 86.75 203 ASN A CA 1
ATOM 1555 C C . ASN A 1 203 ? -6.147 4.794 -8.612 1.00 86.75 203 ASN A C 1
ATOM 1557 O O . ASN A 1 203 ? -7.343 4.551 -8.731 1.00 86.75 203 ASN A O 1
ATOM 1561 N N . ALA A 1 204 ? -5.329 4.010 -7.906 1.00 79.75 204 ALA A N 1
ATOM 1562 C CA . ALA A 1 204 ? -5.786 2.806 -7.211 1.00 79.75 204 ALA A CA 1
ATOM 1563 C C . ALA A 1 204 ? -6.465 3.101 -5.859 1.00 79.75 204 ALA A C 1
ATOM 1565 O O . ALA A 1 204 ? -7.265 2.303 -5.380 1.00 79.75 204 ALA A O 1
ATOM 1566 N N . ALA A 1 205 ? -6.157 4.243 -5.239 1.00 66.75 205 ALA A N 1
ATOM 1567 C CA . ALA A 1 205 ? -6.586 4.588 -3.884 1.00 66.75 205 ALA A CA 1
ATOM 1568 C C . ALA A 1 205 ? -8.088 4.920 -3.670 1.00 66.75 205 ALA A C 1
ATOM 1570 O O . ALA A 1 205 ? -8.587 4.579 -2.598 1.00 66.75 205 ALA A O 1
ATOM 1571 N N . PRO A 1 206 ? -8.830 5.591 -4.581 1.00 59.16 206 PRO A N 1
ATOM 1572 C CA . PRO A 1 206 ? -10.097 6.219 -4.183 1.00 59.16 206 PRO A CA 1
ATOM 1573 C C . PRO A 1 206 ? -11.271 5.269 -3.911 1.00 59.16 206 PRO A C 1
ATOM 1575 O O . PRO A 1 206 ? -12.139 5.633 -3.137 1.00 59.16 206 PRO A O 1
ATOM 1578 N N . ASN A 1 207 ? -11.306 4.059 -4.482 1.00 61.72 207 ASN A N 1
ATOM 1579 C CA . ASN A 1 207 ? -12.572 3.307 -4.576 1.00 61.72 207 ASN A CA 1
ATOM 1580 C C . ASN A 1 207 ? -12.546 1.891 -3.973 1.00 61.72 207 ASN A C 1
ATOM 1582 O O . ASN A 1 207 ? -13.545 1.183 -4.048 1.00 61.72 207 ASN A O 1
ATOM 1586 N N . VAL A 1 208 ? -11.422 1.432 -3.412 1.00 76.94 208 VAL A N 1
ATOM 1587 C CA . VAL A 1 208 ? -11.289 0.014 -3.005 1.00 76.94 208 VAL A CA 1
ATOM 1588 C C . VAL A 1 208 ? -11.958 -0.280 -1.661 1.00 76.94 208 VAL A C 1
ATOM 1590 O O . VAL A 1 208 ? -12.519 -1.357 -1.469 1.00 76.94 208 VAL A O 1
ATOM 1593 N N . PHE A 1 209 ? -11.891 0.666 -0.721 1.00 74.81 209 PHE A N 1
ATOM 1594 C CA . PHE A 1 209 ? -12.355 0.466 0.657 1.00 74.81 209 PHE A CA 1
ATOM 1595 C C . PHE A 1 209 ? -13.583 1.297 1.030 1.00 74.81 209 PHE A C 1
ATOM 1597 O O . PHE A 1 209 ? -14.107 1.105 2.129 1.00 74.81 209 PHE A O 1
ATOM 1604 N N . GLU A 1 210 ? -14.084 2.159 0.136 1.00 68.38 210 GLU A N 1
ATOM 1605 C CA . GLU A 1 210 ? -15.348 2.857 0.378 1.00 68.38 210 GLU A CA 1
ATOM 1606 C C . GLU A 1 210 ? -16.458 1.829 0.671 1.00 68.38 210 GLU A C 1
ATOM 1608 O O . GLU A 1 210 ? -16.531 0.780 0.015 1.00 68.38 210 GLU A O 1
ATOM 1613 N N . PRO A 1 211 ? -17.301 2.055 1.696 1.00 56.22 211 PRO A N 1
ATOM 1614 C CA . PRO A 1 211 ? -18.479 1.226 1.879 1.00 56.22 211 PRO A CA 1
ATOM 1615 C C . PRO A 1 211 ? -19.310 1.308 0.593 1.00 56.22 211 PRO A C 1
ATOM 1617 O O . PRO A 1 211 ? -19.389 2.395 0.013 1.00 56.22 211 PRO A O 1
ATOM 1620 N N . PRO A 1 212 ? -19.917 0.197 0.125 1.00 45.84 212 PRO A N 1
ATOM 1621 C CA . PRO A 1 212 ? -20.838 0.278 -0.996 1.00 45.84 212 PRO A CA 1
ATOM 1622 C C . PRO A 1 212 ? -21.851 1.360 -0.639 1.00 45.84 212 PRO A C 1
ATOM 1624 O O . PRO A 1 212 ? -22.502 1.274 0.406 1.00 45.84 212 PRO A O 1
ATOM 1627 N N . GLN A 1 213 ? -21.914 2.423 -1.444 1.00 39.03 213 GLN A N 1
ATOM 1628 C CA . GLN A 1 213 ? -23.002 3.374 -1.312 1.00 39.03 213 GLN A CA 1
ATOM 1629 C C . GLN A 1 213 ? -24.256 2.523 -1.406 1.00 39.03 213 GLN A C 1
ATOM 1631 O O . GLN A 1 213 ? -24.415 1.798 -2.387 1.00 39.03 213 GLN A O 1
ATOM 1636 N N . ASN A 1 214 ? -25.070 2.526 -0.348 1.00 35.31 214 ASN A N 1
ATOM 1637 C CA . ASN A 1 214 ? -26.402 1.959 -0.423 1.00 35.31 214 ASN A CA 1
ATOM 1638 C C . ASN A 1 214 ? -27.004 2.523 -1.708 1.00 35.31 214 ASN A C 1
ATOM 1640 O O . ASN A 1 214 ? -27.282 3.721 -1.781 1.00 35.31 214 ASN A O 1
ATOM 1644 N N . GLU A 1 215 ? -27.165 1.673 -2.721 1.00 33.09 215 GLU A N 1
ATOM 1645 C CA . GLU A 1 215 ? -28.204 1.884 -3.704 1.00 33.09 215 GLU A CA 1
ATOM 1646 C C . GLU A 1 215 ? -29.458 1.982 -2.849 1.00 33.09 215 GLU A C 1
ATOM 1648 O O . GLU A 1 215 ? -29.884 1.011 -2.219 1.00 33.09 215 GLU A O 1
ATOM 1653 N N . SER A 1 216 ? -29.910 3.219 -2.653 1.00 37.28 216 SER A N 1
ATOM 1654 C CA . SER A 1 216 ? -31.073 3.539 -1.854 1.00 37.28 216 SER A CA 1
ATOM 1655 C C . SER A 1 216 ? -32.162 2.535 -2.177 1.00 37.28 216 SER A C 1
ATOM 1657 O O . SER A 1 216 ? -32.467 2.319 -3.346 1.00 37.28 216 SER A O 1
ATOM 1659 N N . ALA A 1 217 ? -32.704 1.936 -1.122 1.00 36.06 217 ALA A N 1
ATOM 1660 C CA . ALA A 1 217 ? -33.934 1.174 -1.107 1.00 36.06 217 ALA A CA 1
ATOM 1661 C C . ALA A 1 217 ? -34.907 1.608 -2.218 1.00 36.06 217 ALA A C 1
ATOM 1663 O O . ALA A 1 217 ? -35.693 2.536 -2.045 1.00 36.06 217 ALA A O 1
ATOM 1664 N N . GLU A 1 218 ? -34.889 0.896 -3.340 1.00 37.84 218 GLU A N 1
ATOM 1665 C CA . GLU A 1 218 ? -36.012 0.841 -4.257 1.00 37.84 218 GLU A CA 1
ATOM 1666 C C . GLU A 1 218 ? -36.476 -0.609 -4.362 1.00 37.84 218 GLU A C 1
ATOM 1668 O O . GLU A 1 218 ? -35.744 -1.526 -4.723 1.00 37.84 218 GLU A O 1
ATOM 1673 N N . SER A 1 219 ? -37.757 -0.768 -4.035 1.00 37.88 219 SER A N 1
ATOM 1674 C CA . SER A 1 219 ? -38.578 -1.964 -4.189 1.00 37.88 219 SER A CA 1
ATOM 1675 C C . SER A 1 219 ? -38.402 -3.054 -3.119 1.00 37.88 219 SER A C 1
ATOM 1677 O O . SER A 1 219 ? -37.804 -4.106 -3.326 1.00 37.88 219 SER A O 1
ATOM 1679 N N . SER A 1 220 ? -39.017 -2.822 -1.959 1.00 37.19 220 SER A N 1
ATOM 1680 C CA . SER A 1 220 ? -40.011 -3.757 -1.401 1.00 37.19 220 SER A CA 1
ATOM 1681 C C . SER A 1 220 ? -40.678 -3.135 -0.179 1.00 37.19 220 SER A C 1
ATOM 1683 O O . SER A 1 220 ? -40.375 -3.454 0.965 1.00 37.19 220 SER A O 1
ATOM 1685 N N . ALA A 1 221 ? -41.612 -2.224 -0.443 1.00 34.19 221 ALA A N 1
ATOM 1686 C CA . ALA A 1 221 ? -42.766 -2.057 0.421 1.00 34.19 221 ALA A CA 1
ATOM 1687 C C . ALA A 1 221 ? -43.957 -2.631 -0.350 1.00 34.19 221 ALA A C 1
ATOM 1689 O O . ALA A 1 221 ? -44.635 -1.919 -1.088 1.00 34.19 221 ALA A O 1
ATOM 1690 N N . GLU A 1 222 ? -44.188 -3.938 -0.212 1.00 36.84 222 GLU A N 1
ATOM 1691 C CA . GLU A 1 222 ? -45.546 -4.467 -0.318 1.00 36.84 222 GLU A CA 1
ATOM 1692 C C . GLU A 1 222 ? -46.343 -3.885 0.856 1.00 36.84 222 GLU A C 1
ATOM 1694 O O . GLU A 1 222 ? -46.426 -4.449 1.943 1.00 36.84 222 GLU A O 1
ATOM 1699 N N . ALA A 1 223 ? -46.886 -2.692 0.638 1.00 36.97 223 ALA A N 1
ATOM 1700 C CA . ALA A 1 223 ? -48.107 -2.253 1.278 1.00 36.97 223 ALA A CA 1
ATOM 1701 C C . ALA A 1 223 ? -49.119 -2.067 0.146 1.00 36.97 223 ALA A C 1
ATOM 1703 O O . ALA A 1 223 ? -48.883 -1.312 -0.798 1.00 36.97 223 ALA A O 1
ATOM 1704 N N . GLU A 1 224 ? -50.205 -2.830 0.214 1.00 33.97 224 GLU A N 1
ATOM 1705 C CA . GLU A 1 224 ? -51.275 -2.842 -0.777 1.00 33.97 224 GLU A CA 1
ATOM 1706 C C . GLU A 1 224 ? -51.836 -1.440 -1.101 1.00 33.97 224 GLU A C 1
ATOM 1708 O O . GLU A 1 224 ? -51.824 -0.537 -0.256 1.00 33.97 224 GLU A O 1
ATOM 1713 N N . PRO A 1 225 ? -52.365 -1.236 -2.323 1.00 37.44 225 PRO A N 1
ATOM 1714 C CA . PRO A 1 225 ? -52.751 0.078 -2.805 1.00 37.44 225 PRO A CA 1
ATOM 1715 C C . PRO A 1 225 ? -54.119 0.501 -2.258 1.00 37.44 225 PRO A C 1
ATOM 1717 O O . PRO A 1 225 ? -55.164 0.001 -2.676 1.00 37.44 225 PRO A O 1
ATOM 1720 N N . ALA A 1 226 ? -54.140 1.533 -1.417 1.00 36.69 226 ALA A N 1
ATOM 1721 C CA . ALA A 1 226 ? -55.335 2.346 -1.231 1.00 36.69 226 ALA A CA 1
ATOM 1722 C C . ALA A 1 226 ? -55.433 3.378 -2.369 1.00 36.69 226 ALA A C 1
ATOM 1724 O O . ALA A 1 226 ? -54.858 4.458 -2.309 1.00 36.69 226 ALA A O 1
ATOM 1725 N N . GLY A 1 227 ? -56.190 3.025 -3.410 1.00 34.31 227 GLY A N 1
ATOM 1726 C CA . GLY A 1 227 ? -56.936 3.974 -4.239 1.00 34.31 227 GLY A CA 1
ATOM 1727 C C . GLY A 1 227 ? -56.125 4.927 -5.121 1.00 34.31 227 GLY A C 1
ATOM 1728 O O . GLY A 1 227 ? -55.904 6.086 -4.779 1.00 34.31 227 GLY A O 1
ATOM 1729 N N . SER A 1 228 ? -55.844 4.500 -6.354 1.00 42.16 228 SER A N 1
ATOM 1730 C CA . SER A 1 228 ? -55.556 5.428 -7.446 1.00 42.16 228 SER A CA 1
ATOM 1731 C C . SER A 1 228 ? -56.776 6.324 -7.708 1.00 42.16 228 SER A C 1
ATOM 1733 O O . SER A 1 228 ? -57.786 5.868 -8.252 1.00 42.16 228 SER A O 1
ATOM 1735 N N . ARG A 1 229 ? -56.687 7.617 -7.388 1.00 40.56 229 ARG A N 1
ATOM 1736 C CA . ARG A 1 229 ? -57.545 8.635 -8.004 1.00 40.56 229 ARG A CA 1
ATOM 1737 C C . ARG A 1 229 ? -56.686 9.514 -8.898 1.00 40.56 229 ARG A C 1
ATOM 1739 O O . ARG A 1 229 ? -55.861 10.290 -8.433 1.00 40.56 229 ARG A O 1
ATOM 1746 N N . ARG A 1 230 ? -56.881 9.348 -10.203 1.00 43.09 230 ARG A N 1
ATOM 1747 C CA . ARG A 1 230 ? -56.354 10.234 -11.240 1.00 43.09 230 ARG A CA 1
ATOM 1748 C C . ARG A 1 230 ? -57.057 11.595 -11.085 1.00 43.09 230 ARG A C 1
ATOM 1750 O O . ARG A 1 230 ? -58.290 11.589 -11.053 1.00 43.09 230 ARG A O 1
ATOM 1757 N N . PRO A 1 231 ? -56.341 12.725 -10.963 1.00 45.00 231 PRO A N 1
ATOM 1758 C CA . PRO A 1 231 ? -56.989 14.030 -10.903 1.00 45.00 231 PRO A CA 1
ATOM 1759 C C . PRO A 1 231 ? -57.666 14.344 -12.243 1.00 45.00 231 PRO A C 1
ATOM 1761 O O . PRO A 1 231 ? -57.191 13.937 -13.310 1.00 45.00 231 PRO A O 1
ATOM 1764 N N . ALA A 1 232 ? -58.821 15.004 -12.174 1.00 49.91 232 ALA A N 1
ATOM 1765 C CA . ALA A 1 232 ? -59.632 15.341 -13.337 1.00 49.91 232 ALA A CA 1
ATOM 1766 C C . ALA A 1 232 ? -59.025 16.517 -14.120 1.00 49.91 232 ALA A C 1
ATOM 1768 O O . ALA A 1 232 ? -58.276 17.333 -13.583 1.00 49.91 232 ALA A O 1
ATOM 1769 N N . ALA A 1 233 ? -59.355 16.599 -15.412 1.00 40.69 233 ALA A N 1
ATOM 1770 C CA . ALA A 1 233 ? -58.877 17.651 -16.303 1.00 40.69 233 ALA A CA 1
ATOM 1771 C C . ALA A 1 233 ? -59.325 19.035 -15.797 1.00 40.69 233 ALA A C 1
ATOM 1773 O O . ALA A 1 233 ? -60.505 19.370 -15.867 1.00 40.69 233 ALA A O 1
ATOM 1774 N N . GLY A 1 234 ? -58.371 19.812 -15.276 1.00 51.16 234 GLY A N 1
ATOM 1775 C CA . GLY A 1 234 ? -58.590 21.159 -14.742 1.00 51.16 234 GLY A CA 1
ATOM 1776 C C . GLY A 1 234 ? -57.881 21.446 -13.413 1.00 51.16 234 GLY A C 1
ATOM 1777 O O . GLY A 1 234 ? -57.724 22.612 -13.068 1.00 51.16 234 GLY A O 1
ATOM 1778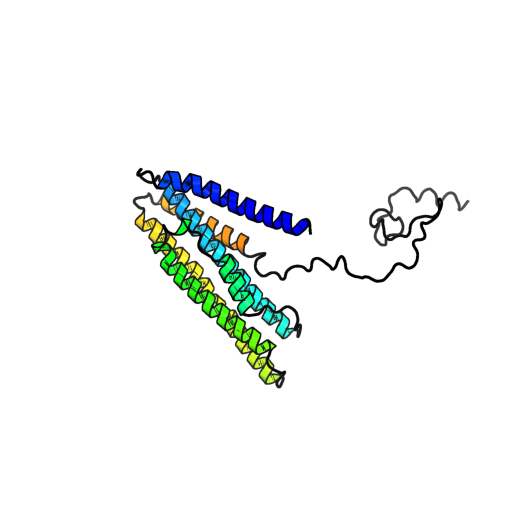 N N . GLU A 1 235 ? -57.407 20.427 -12.689 1.00 45.94 235 GLU A N 1
ATOM 1779 C CA . GLU A 1 235 ? -56.627 20.616 -11.456 1.00 45.94 235 GLU A CA 1
ATOM 1780 C C . GLU A 1 235 ? -55.117 20.657 -11.726 1.00 45.94 235 GLU A C 1
ATOM 1782 O O . GLU A 1 235 ? -54.573 19.833 -12.466 1.00 45.94 235 GLU A O 1
ATOM 1787 N N . ALA A 1 236 ? -54.424 21.617 -11.104 1.00 52.22 236 ALA A N 1
ATOM 1788 C CA . ALA A 1 236 ? -52.967 21.680 -11.137 1.00 52.22 236 ALA A CA 1
ATOM 1789 C C . ALA A 1 236 ? -52.366 20.472 -10.384 1.00 52.22 236 ALA A C 1
ATOM 1791 O O . ALA A 1 236 ? -52.847 20.129 -9.301 1.00 52.22 236 ALA A O 1
ATOM 1792 N N . PRO A 1 237 ? -51.328 19.812 -10.929 1.00 49.88 237 PRO A N 1
ATOM 1793 C CA . PRO A 1 237 ? -50.780 18.593 -10.342 1.00 49.88 237 PRO A CA 1
ATOM 1794 C C . PRO A 1 237 ? -50.127 18.852 -8.971 1.00 49.88 237 PRO A C 1
ATOM 1796 O O . PRO A 1 237 ? -49.576 19.935 -8.748 1.00 49.88 237 PRO A O 1
ATOM 1799 N N . PRO A 1 238 ? -50.132 17.861 -8.054 1.00 50.72 238 PRO A N 1
ATOM 1800 C CA . PRO A 1 238 ? -49.461 17.983 -6.766 1.00 50.72 238 PRO A CA 1
ATOM 1801 C C . PRO A 1 238 ? -47.955 18.202 -6.964 1.00 50.72 238 PRO A C 1
ATOM 1803 O O . PRO A 1 238 ? -47.315 17.589 -7.819 1.00 50.72 238 PRO A O 1
ATOM 1806 N N . CYS A 1 239 ? -47.389 19.083 -6.143 1.00 52.59 239 CYS A N 1
ATOM 1807 C CA . CYS A 1 239 ? -46.052 19.680 -6.243 1.00 52.59 239 CYS A CA 1
ATOM 1808 C C . CYS A 1 239 ? -44.848 18.717 -6.122 1.00 52.59 239 CYS A C 1
ATOM 1810 O O . CYS A 1 239 ? -43.710 19.172 -6.040 1.00 52.59 239 CYS A O 1
ATOM 1812 N N . GLY A 1 240 ? -45.059 17.400 -6.175 1.00 48.53 240 GLY A N 1
ATOM 1813 C CA . GLY A 1 240 ? -44.006 16.384 -6.082 1.00 48.53 240 GLY A CA 1
ATOM 1814 C C . GLY A 1 240 ? -43.239 16.092 -7.378 1.00 48.53 240 GLY A C 1
ATOM 1815 O O . GLY A 1 240 ? -42.274 15.341 -7.332 1.00 48.53 240 GLY A O 1
ATOM 1816 N N . TYR A 1 241 ? -43.627 16.663 -8.527 1.00 46.16 241 TYR A N 1
ATOM 1817 C CA . TYR A 1 241 ? -43.055 16.294 -9.838 1.00 46.16 241 TYR A CA 1
ATOM 1818 C C . TYR A 1 241 ? -42.305 17.410 -10.590 1.00 46.16 241 TYR A C 1
ATOM 1820 O O . TYR A 1 241 ? -41.871 17.193 -11.718 1.00 46.16 241 TYR A O 1
ATOM 1828 N N . CYS A 1 242 ? -42.114 18.604 -10.016 1.00 46.75 242 CYS A N 1
ATOM 1829 C CA . CYS A 1 242 ? -41.467 19.727 -10.717 1.00 46.75 242 CYS A CA 1
ATOM 1830 C C . CYS A 1 242 ? -40.584 20.569 -9.785 1.00 46.75 242 CYS A C 1
ATOM 1832 O O . CYS A 1 242 ? -40.955 21.669 -9.385 1.00 46.75 242 CYS A O 1
ATOM 1834 N N . ILE A 1 243 ? -39.382 20.079 -9.477 1.00 48.41 243 ILE A N 1
ATOM 1835 C CA . ILE A 1 243 ? -38.425 20.777 -8.596 1.00 48.41 243 ILE A CA 1
ATOM 1836 C C . ILE A 1 243 ? -37.839 22.056 -9.230 1.00 48.41 243 ILE A C 1
ATOM 1838 O O . ILE A 1 243 ? -37.374 22.934 -8.515 1.00 48.41 243 ILE A O 1
ATOM 1842 N N . TRP A 1 244 ? -37.883 22.202 -10.562 1.00 45.22 244 TRP A N 1
ATOM 1843 C CA . TRP A 1 244 ? -37.148 23.267 -11.269 1.00 45.22 244 TRP A CA 1
ATOM 1844 C C . TRP A 1 244 ? -38.003 24.359 -11.932 1.00 45.22 244 TRP A C 1
ATOM 1846 O O . TRP A 1 244 ? -37.439 25.231 -12.588 1.00 45.22 244 TRP A O 1
ATOM 1856 N N . ARG A 1 245 ? -39.341 24.356 -11.795 1.00 44.66 245 ARG A N 1
ATOM 1857 C CA . ARG A 1 245 ? -40.212 25.380 -12.427 1.00 44.66 245 ARG A CA 1
ATOM 1858 C C . ARG A 1 245 ? -41.452 25.790 -11.616 1.00 44.66 245 ARG A C 1
ATOM 1860 O O . ARG A 1 245 ? -42.464 26.161 -12.202 1.00 44.66 245 ARG A O 1
ATOM 1867 N N . CYS A 1 246 ? -41.402 25.739 -10.284 1.00 46.12 246 CYS A N 1
ATOM 1868 C CA . CYS A 1 246 ? -42.491 26.266 -9.454 1.00 46.12 246 CYS A CA 1
ATOM 1869 C C . CYS A 1 246 ? -42.178 27.709 -9.000 1.00 46.12 246 CYS A C 1
ATOM 1871 O O . CYS A 1 246 ? -41.142 27.907 -8.364 1.00 46.12 246 CYS A O 1
ATOM 1873 N N . PRO A 1 247 ? -43.052 28.704 -9.261 1.00 47.81 247 PRO A N 1
ATOM 1874 C CA . PRO A 1 247 ? -42.828 30.108 -8.881 1.00 47.81 247 PRO A CA 1
ATOM 1875 C C . PRO A 1 247 ? -42.833 30.366 -7.361 1.00 47.81 247 PRO A C 1
ATOM 1877 O O . PRO A 1 247 ? -42.527 31.468 -6.925 1.00 47.81 247 PRO A O 1
ATOM 1880 N N . HIS A 1 248 ? -43.130 29.352 -6.542 1.00 47.72 248 HIS A N 1
ATOM 1881 C CA . HIS A 1 248 ? -43.171 29.448 -5.078 1.00 47.72 248 HIS A CA 1
ATOM 1882 C C . HIS A 1 248 ? -42.009 28.719 -4.374 1.00 47.72 248 HIS A C 1
ATOM 1884 O O . HIS A 1 248 ? -42.047 28.546 -3.157 1.00 47.72 248 HIS A O 1
ATOM 1890 N N . ALA A 1 249 ? -40.989 28.251 -5.106 1.00 45.88 249 ALA A N 1
ATOM 1891 C CA . ALA A 1 249 ? -39.837 27.590 -4.492 1.00 45.88 249 ALA A CA 1
ATOM 1892 C C . ALA A 1 249 ? -38.996 28.600 -3.675 1.00 45.88 249 ALA A C 1
ATOM 1894 O O . ALA A 1 249 ? -38.591 29.635 -4.219 1.00 45.88 249 ALA A O 1
ATOM 1895 N N . PRO A 1 250 ? -38.698 28.326 -2.390 1.00 41.38 250 PRO A N 1
ATOM 1896 C CA . PRO A 1 250 ? -37.919 29.235 -1.559 1.00 41.38 250 PRO A CA 1
ATOM 1897 C C . PRO A 1 250 ? -36.466 29.246 -2.055 1.00 41.38 250 PRO A C 1
ATOM 1899 O O . PRO A 1 250 ? -35.713 28.305 -1.824 1.00 41.38 250 PRO A O 1
ATOM 1902 N N . GLY A 1 251 ? -36.096 30.300 -2.791 1.00 47.78 251 GLY A N 1
ATOM 1903 C CA . GLY A 1 251 ? -34.754 30.503 -3.357 1.00 47.78 251 GLY A CA 1
ATOM 1904 C C . GLY A 1 251 ? -34.705 30.847 -4.853 1.00 47.78 251 GLY A C 1
ATOM 1905 O O . GLY A 1 251 ? -33.628 31.145 -5.365 1.00 47.78 251 GLY A O 1
ATOM 1906 N N . GLY A 1 252 ? -35.838 30.846 -5.565 1.00 38.41 252 GLY A N 1
ATOM 1907 C CA . GLY A 1 252 ? -35.896 31.229 -6.979 1.00 38.41 252 GLY A CA 1
ATOM 1908 C C . GLY A 1 252 ? -35.930 32.745 -7.179 1.00 38.41 252 GLY A C 1
ATOM 1909 O O . GLY A 1 252 ? -36.911 33.399 -6.838 1.00 38.41 252 GLY A O 1
ATOM 1910 N N . LEU A 1 253 ? -34.863 33.304 -7.748 1.00 40.38 253 LEU A N 1
ATOM 1911 C CA . LEU A 1 253 ? -34.786 34.691 -8.207 1.00 40.38 253 LEU A CA 1
ATOM 1912 C C . LEU A 1 253 ? -35.941 34.998 -9.171 1.00 40.38 253 LEU A C 1
ATOM 1914 O O . LEU A 1 253 ? -36.046 34.393 -10.238 1.00 40.38 253 LEU A O 1
ATOM 1918 N N . GLY A 1 254 ? -36.790 35.954 -8.786 1.00 38.31 254 GLY A N 1
ATOM 1919 C CA . GLY A 1 254 ? -37.829 36.509 -9.644 1.00 38.31 254 GLY A CA 1
ATOM 1920 C C . GLY A 1 254 ? -37.226 36.978 -10.963 1.00 38.31 254 GLY A C 1
ATOM 1921 O O . GLY A 1 254 ? -36.296 37.785 -10.990 1.00 38.31 254 GLY A O 1
ATOM 1922 N N . THR A 1 255 ? -37.746 36.446 -12.064 1.00 42.72 255 THR A N 1
ATOM 1923 C CA . THR A 1 255 ? -37.418 36.963 -13.387 1.00 42.72 255 THR A CA 1
ATOM 1924 C C . THR A 1 255 ? -38.164 38.280 -13.582 1.00 42.72 255 THR A C 1
ATOM 1926 O O . THR A 1 255 ? -39.335 38.423 -13.233 1.00 42.72 255 THR A O 1
ATOM 1929 N N . ALA A 1 256 ? -37.435 39.284 -14.061 1.00 46.72 256 ALA A N 1
ATOM 1930 C CA . ALA A 1 256 ? -37.947 40.607 -14.370 1.00 46.72 256 ALA A CA 1
ATOM 1931 C C . ALA A 1 256 ? -39.049 40.495 -15.439 1.00 46.72 256 ALA A C 1
ATOM 1933 O O . ALA A 1 256 ? -38.761 40.262 -16.608 1.00 46.72 256 ALA A O 1
ATOM 1934 N N . GLY A 1 257 ? -40.307 40.603 -15.012 1.00 49.16 257 GLY A N 1
ATOM 1935 C CA . GLY A 1 257 ? -41.480 40.510 -15.886 1.00 49.16 257 GLY A CA 1
ATOM 1936 C C . GLY A 1 257 ? -42.821 40.653 -15.158 1.00 49.16 257 GLY A C 1
ATOM 1937 O O . GLY A 1 257 ? -43.789 41.091 -15.761 1.00 49.16 257 GLY A O 1
ATOM 1938 N N . GLU A 1 258 ? -42.883 40.381 -13.848 1.00 46.94 258 GLU A N 1
ATOM 1939 C CA . GLU A 1 258 ? -44.146 40.421 -13.077 1.00 46.94 258 GLU A CA 1
ATOM 1940 C C . GLU A 1 258 ? -44.285 41.619 -12.119 1.00 46.94 258 GLU A C 1
ATOM 1942 O O . GLU A 1 258 ? -45.215 41.674 -11.317 1.00 46.94 258 GLU A O 1
ATOM 1947 N N . ARG A 1 259 ? -43.406 42.629 -12.212 1.00 45.03 259 ARG A N 1
ATOM 1948 C CA . ARG A 1 259 ? -43.591 43.902 -11.483 1.00 45.03 259 ARG A CA 1
ATOM 1949 C C . ARG A 1 259 ? -44.484 44.915 -12.207 1.00 45.03 259 ARG A C 1
ATOM 1951 O O . ARG A 1 259 ? -44.985 45.816 -11.553 1.00 45.03 259 ARG A O 1
ATOM 1958 N N . GLU A 1 260 ? -44.762 44.734 -13.496 1.00 44.47 260 GLU A N 1
ATOM 1959 C CA . GLU A 1 260 ? -45.591 45.671 -14.278 1.00 44.47 260 GLU A CA 1
ATOM 1960 C C . GLU A 1 260 ? -47.104 45.369 -14.206 1.00 44.47 260 GLU A C 1
ATOM 1962 O O . GLU A 1 260 ? -47.922 46.215 -14.550 1.00 44.47 260 GLU A O 1
ATOM 1967 N N . ALA A 1 261 ? -47.505 44.197 -13.693 1.00 48.06 261 ALA A N 1
ATOM 1968 C CA . ALA A 1 261 ? -48.920 43.825 -13.544 1.00 48.06 261 ALA A CA 1
ATOM 1969 C C . ALA A 1 261 ? -49.514 44.153 -12.157 1.00 48.06 261 ALA A C 1
ATOM 1971 O O . ALA A 1 261 ? -50.734 44.191 -12.008 1.00 48.06 261 ALA A O 1
ATOM 1972 N N . ALA A 1 262 ? -48.680 44.423 -11.145 1.00 48.41 262 ALA A N 1
ATOM 1973 C CA . ALA A 1 262 ? -49.136 44.778 -9.796 1.00 48.41 262 ALA A CA 1
ATOM 1974 C C . ALA A 1 262 ? -49.353 46.294 -9.598 1.00 48.41 262 ALA A C 1
ATOM 1976 O O . ALA A 1 262 ? -50.055 46.693 -8.671 1.00 48.41 262 ALA A O 1
ATOM 1977 N N . GLU A 1 263 ? -48.814 47.139 -10.484 1.00 47.97 263 GLU A N 1
ATOM 1978 C CA . GLU A 1 263 ? -48.990 48.602 -10.437 1.00 47.97 263 GLU A CA 1
ATOM 1979 C C . GLU A 1 263 ? -50.222 49.096 -11.228 1.00 47.97 263 GLU A C 1
ATOM 1981 O O . GLU A 1 263 ? -50.663 50.224 -11.038 1.00 47.97 263 GLU A O 1
ATOM 1986 N N . ALA A 1 264 ? -50.852 48.236 -12.041 1.00 51.97 264 ALA A N 1
ATOM 1987 C CA . ALA A 1 264 ? -52.070 48.555 -12.800 1.00 51.97 264 ALA A CA 1
ATOM 1988 C C . ALA A 1 264 ? -53.391 48.204 -12.077 1.00 51.97 264 ALA A C 1
ATOM 1990 O O . ALA A 1 264 ? -54.465 48.466 -12.611 1.00 51.97 264 ALA A O 1
ATOM 1991 N N . ALA A 1 265 ? -53.334 47.623 -10.873 1.00 51.69 265 ALA A N 1
ATOM 1992 C CA . ALA A 1 265 ? -54.515 47.234 -10.087 1.00 51.69 265 ALA A CA 1
ATOM 1993 C C . ALA A 1 265 ? -54.692 48.040 -8.782 1.00 51.69 265 ALA A C 1
ATOM 1995 O O . ALA A 1 265 ? -55.517 47.680 -7.946 1.00 51.69 265 ALA A O 1
ATOM 1996 N N . SER A 1 266 ? -53.921 49.120 -8.603 1.00 53.16 266 SER A N 1
ATOM 1997 C CA . SER A 1 266 ? -54.021 50.040 -7.452 1.00 53.16 266 SER A CA 1
ATOM 1998 C C . SER A 1 266 ? -54.379 51.481 -7.857 1.00 53.16 266 SER A C 1
ATOM 2000 O O . SER A 1 266 ? -54.084 52.416 -7.114 1.00 53.16 266 SER A O 1
ATOM 2002 N N . GLY A 1 267 ? -55.004 51.656 -9.028 1.00 43.59 267 GLY A N 1
ATOM 2003 C CA . GLY A 1 267 ? -55.630 52.904 -9.480 1.00 43.59 267 GLY A CA 1
ATOM 2004 C C . GLY A 1 267 ? -57.139 52.755 -9.571 1.00 43.59 267 GLY A C 1
ATOM 2005 O O . GLY A 1 267 ? -57.572 51.776 -10.216 1.00 43.59 267 GLY A O 1
#

Secondary structure (DSSP, 8-state):
-HHHHHHHHHHHHHHHHHHHHHHHHHHHHTS-S---HHHHHHHHHHHHHHHHHHHHHHHHHHHHHHHHHHHHHHT--S-PPPHHHHHHHHHHHSPPPGGGGGGTTHHHHHHHHHHHHHHHHHHHHHHHHHHHHS----HHHHHHHHHHHHHHHHTTHHHHHHHHHHHHHHHHHHHHHT----HHHHHHHHHHHHHHHHHHHHHHSSSSSSPPP-----S----------PPPTTSPPPTTS-TTS-TT-TT-PPPTTSSSSSSSS--